Protein AF-A0A200R7V1-F1 (afdb_monomer_lite)

Radius of gyration: 23.75 Å; chains: 1; bounding box: 58×56×73 Å

Sequence (214 aa):
MNSSGVQPFVTLFHWDLPQALDDEYGGFLSPHIVLNWEKKTEVFKSVGWSEYEILSAFRLQPNFMLTSEEKIRKMIDFFVNKLGLKPSNVAQYPNLILYSLEKRIIPWSSVIQVLKSKGLMKKDQGVITALHLSKDAFEKRYVIKYQETVPKVIEAYQGYYILLKPKSPSCGTIYTVHNQQKEKTCVTEWRFVQREFDRLTTELALLEGSEDIC

InterPro domains:
  IPR003690 Transcription termination factor, mitochondrial/chloroplastic [PF02536] (37-139)
  IPR003690 Transcription termination factor, mitochondrial/chloroplastic [PTHR13068] (36-147)
  IPR003690 Transcription termination factor, mitochondrial/chloroplastic [SM00733] (55-86)
  IPR003690 Transcription termination factor, mitochondrial/chloroplastic [SM00733] (87-121)
  IPR017853 Glycoside hydrolase superfamily [SSF51445] (3-37)
  IPR038538 MTERF superfamily, mitochondrial/chloroplastic [G3DSA:1.25.70.10] (29-152)

Foldseek 3Di:
DDPPPDDDDPPPVPLPPPVVCCVVQVPCVRVVNVVLVVVLCVLLVVLPDDPVLQLVLCLVPVCLSVQDSVLVVVQSCCCCVVVVDDSSLVSNPSVSSVDDCQPQVQLLLLLVVLCVVVVNDDDPNRSVVLSPDDPVVNCVPRPVVCCVVRVVSCVSNCVRVVVPPPPPPPDDDDDDDDDDDDDDDDDDDRPNPNVVSVVVVVVVVVVVVPPDDD

Structure (mmCIF, N/CA/C/O backbone):
data_AF-A0A200R7V1-F1
#
_entry.id   AF-A0A200R7V1-F1
#
loop_
_atom_site.group_PDB
_atom_site.id
_atom_site.type_symbol
_atom_site.label_atom_id
_atom_site.label_alt_id
_atom_site.label_comp_id
_atom_site.label_asym_id
_atom_site.label_entity_id
_atom_site.label_seq_id
_atom_site.pdbx_PDB_ins_code
_atom_site.Cartn_x
_atom_site.Cartn_y
_atom_site.Cartn_z
_atom_site.occupancy
_atom_site.B_iso_or_equiv
_atom_site.auth_seq_id
_atom_site.auth_comp_id
_atom_site.auth_asym_id
_atom_site.auth_atom_id
_atom_site.pdbx_PDB_model_num
ATOM 1 N N . MET A 1 1 ? -26.232 37.112 -28.678 1.00 40.66 1 MET A N 1
ATOM 2 C CA . MET A 1 1 ? -25.783 36.762 -27.313 1.00 40.66 1 MET A CA 1
ATOM 3 C C . MET A 1 1 ? -24.308 36.427 -27.398 1.00 40.66 1 MET A C 1
ATOM 5 O O . MET A 1 1 ? -23.922 35.705 -28.305 1.00 40.66 1 MET A O 1
ATOM 9 N N . ASN A 1 2 ? -23.511 37.084 -26.561 1.00 42.09 2 ASN A N 1
ATOM 10 C CA . ASN A 1 2 ? -22.089 37.350 -26.759 1.00 42.09 2 ASN A CA 1
ATOM 11 C C . ASN A 1 2 ? -21.240 36.089 -26.963 1.00 42.09 2 ASN A C 1
ATOM 13 O O . ASN A 1 2 ? -20.958 35.345 -26.029 1.00 42.09 2 ASN A O 1
ATOM 17 N N . SER A 1 3 ? -20.792 35.916 -28.203 1.00 51.84 3 SER A N 1
ATOM 18 C CA . SER A 1 3 ? -19.653 35.105 -28.605 1.00 51.84 3 SER A CA 1
ATOM 19 C C . SER A 1 3 ? -18.371 35.792 -28.133 1.00 51.84 3 SER A C 1
ATOM 21 O O . SER A 1 3 ? -17.749 36.553 -28.874 1.00 51.84 3 SER A O 1
ATOM 23 N N . SER A 1 4 ? -17.997 35.568 -26.874 1.00 51.72 4 SER A N 1
ATOM 24 C CA . SER A 1 4 ? -16.641 35.851 -26.404 1.00 51.72 4 SER A CA 1
ATOM 25 C C . SER A 1 4 ? -15.683 35.064 -27.297 1.00 51.72 4 SER A C 1
ATOM 27 O O . SER A 1 4 ? -15.724 33.836 -27.278 1.00 51.72 4 SER A O 1
ATOM 29 N N . GLY A 1 5 ? -14.890 35.761 -28.116 1.00 52.28 5 GLY A N 1
ATOM 30 C CA . GLY A 1 5 ? -13.936 35.213 -29.089 1.00 52.28 5 GLY A CA 1
ATOM 31 C C . GLY A 1 5 ? -12.771 34.459 -28.447 1.00 52.28 5 GLY A C 1
ATOM 32 O O . GLY A 1 5 ? -11.612 34.807 -28.641 1.00 52.28 5 GLY A O 1
ATOM 33 N N . VAL A 1 6 ? -13.079 33.439 -27.654 1.00 58.22 6 VAL A N 1
ATOM 34 C CA . VAL A 1 6 ? -12.112 32.510 -27.090 1.00 58.22 6 VAL A CA 1
ATOM 35 C C . VAL A 1 6 ? -11.902 31.424 -28.131 1.00 58.22 6 VAL A C 1
ATOM 37 O O . VAL A 1 6 ? -12.726 30.527 -28.298 1.00 58.22 6 VAL A O 1
ATOM 40 N N . GLN A 1 7 ? -10.802 31.536 -28.867 1.00 43.62 7 GLN A N 1
ATOM 41 C CA . GLN A 1 7 ? -10.314 30.456 -29.708 1.00 43.62 7 GLN A CA 1
ATOM 42 C C . GLN A 1 7 ? -9.886 29.311 -28.771 1.00 43.62 7 GLN A C 1
ATOM 44 O O . GLN A 1 7 ? -9.067 29.550 -27.878 1.00 43.62 7 GLN A O 1
ATOM 49 N N . PRO A 1 8 ? -10.439 28.092 -28.893 1.00 47.41 8 PRO A N 1
ATOM 50 C CA . PRO A 1 8 ? -9.963 26.978 -28.092 1.00 47.41 8 PRO A CA 1
ATOM 51 C C . PRO A 1 8 ? -8.534 26.672 -28.536 1.00 47.41 8 PRO A C 1
ATOM 53 O O . PRO A 1 8 ? -8.315 26.175 -29.638 1.00 47.41 8 PRO A O 1
ATOM 56 N N . PHE A 1 9 ? -7.549 26.984 -27.697 1.00 40.91 9 PHE A N 1
ATOM 57 C CA . PHE A 1 9 ? -6.232 26.395 -27.858 1.00 40.91 9 PHE A CA 1
ATOM 58 C C . PHE A 1 9 ? -6.285 25.035 -27.168 1.00 40.91 9 PHE A C 1
ATOM 60 O O . PHE A 1 9 ? -6.614 24.926 -25.985 1.00 40.91 9 PHE A O 1
ATOM 67 N N . VAL A 1 10 ? -6.022 23.975 -27.924 1.00 42.34 10 VAL A N 1
ATOM 68 C CA . VAL A 1 10 ? -5.704 22.688 -27.320 1.00 42.34 10 VAL A CA 1
ATOM 69 C C . VAL A 1 10 ? -4.428 22.930 -26.522 1.00 42.34 10 VAL A C 1
ATOM 71 O O . VAL A 1 10 ? -3.384 23.220 -27.104 1.00 42.34 10 VAL A O 1
ATOM 74 N N . THR A 1 11 ? -4.483 22.837 -25.194 1.00 46.22 11 THR A N 1
ATOM 75 C CA . THR A 1 11 ? -3.276 22.575 -24.411 1.00 46.22 11 THR A CA 1
ATOM 76 C C . THR A 1 11 ? -2.824 21.179 -24.823 1.00 46.22 11 THR A C 1
ATOM 78 O O . THR A 1 11 ? -3.245 20.175 -24.248 1.00 46.22 11 THR A O 1
ATOM 81 N N . LEU A 1 12 ? -2.013 21.101 -25.881 1.00 41.75 12 LEU A N 1
ATOM 82 C CA . LEU A 1 12 ? -1.192 19.933 -26.150 1.00 41.75 12 LEU A CA 1
ATOM 83 C C . LEU A 1 12 ? -0.411 19.717 -24.849 1.00 41.75 12 LEU A C 1
ATOM 85 O O . LEU A 1 12 ? 0.444 20.527 -24.493 1.00 41.75 12 LEU A O 1
ATOM 89 N N . PHE A 1 13 ? -0.766 18.698 -24.065 1.00 35.25 13 PHE A N 1
ATOM 90 C CA . PHE A 1 13 ? 0.086 18.263 -22.964 1.00 35.25 13 PHE A CA 1
ATOM 91 C C . PHE A 1 13 ? 1.353 17.728 -23.629 1.00 35.25 13 PHE A C 1
ATOM 93 O O . PHE A 1 13 ? 1.350 16.603 -24.125 1.00 35.25 13 PHE A O 1
ATOM 100 N N . HIS A 1 14 ? 2.353 18.605 -23.734 1.00 49.72 14 HIS A N 1
ATOM 101 C CA . HIS A 1 14 ? 3.576 18.456 -24.516 1.00 49.72 14 HIS A CA 1
ATOM 102 C C . HIS A 1 14 ? 4.440 17.365 -23.877 1.00 49.72 14 HIS A C 1
ATOM 104 O O . HIS A 1 14 ? 5.274 17.623 -23.016 1.00 49.72 14 HIS A O 1
ATOM 110 N N . TRP A 1 15 ? 4.149 16.126 -24.251 1.00 53.75 15 TRP A N 1
ATOM 111 C CA . TRP A 1 15 ? 4.903 14.926 -23.905 1.00 53.75 15 TRP A CA 1
ATOM 112 C C . TRP A 1 15 ? 5.573 14.359 -25.154 1.00 53.75 15 TRP A C 1
ATOM 114 O O . TRP A 1 15 ? 5.674 13.152 -25.311 1.00 53.75 15 TRP A O 1
ATOM 124 N N . ASP A 1 16 ? 6.024 15.234 -26.040 1.00 48.09 16 ASP A N 1
ATOM 125 C CA . ASP A 1 16 ? 7.132 14.882 -26.911 1.00 48.09 16 ASP A CA 1
ATOM 126 C C . ASP A 1 16 ? 8.385 15.139 -26.078 1.00 48.09 16 ASP A C 1
ATOM 128 O O . ASP A 1 16 ? 8.606 16.267 -25.617 1.00 48.09 16 ASP A O 1
ATOM 132 N N . LEU A 1 17 ? 9.160 14.086 -25.811 1.00 56.03 17 LEU A N 1
ATOM 133 C CA . LEU A 1 17 ? 10.523 14.257 -25.326 1.00 56.03 17 LEU A CA 1
ATOM 134 C C . LEU A 1 17 ? 11.219 15.187 -26.333 1.00 56.03 17 LEU A C 1
ATOM 136 O O . LEU A 1 17 ? 11.131 14.913 -27.531 1.00 56.03 17 LEU A O 1
ATOM 140 N N . PRO A 1 18 ? 11.845 16.303 -25.912 1.00 61.06 18 PRO A N 1
ATOM 141 C CA . PRO A 1 18 ? 12.563 17.161 -26.844 1.00 61.06 18 PRO A CA 1
ATOM 142 C C . PRO A 1 18 ? 13.489 16.300 -27.700 1.00 61.06 18 PRO A C 1
ATOM 144 O O . PRO A 1 18 ? 14.287 15.562 -27.131 1.00 61.06 18 PRO A O 1
ATOM 147 N N . GLN A 1 19 ? 13.376 16.383 -29.030 1.00 62.62 19 GLN A N 1
ATOM 148 C CA . GLN A 1 19 ? 14.085 15.494 -29.966 1.00 62.62 19 GLN A CA 1
ATOM 149 C C . GLN A 1 19 ? 15.578 15.372 -29.630 1.00 62.62 19 GLN A C 1
ATOM 151 O O . GLN A 1 19 ? 16.128 14.283 -29.650 1.00 62.62 19 GLN A O 1
ATOM 156 N N . ALA A 1 20 ? 16.203 16.470 -29.192 1.00 64.31 20 ALA A N 1
ATOM 157 C CA . ALA A 1 20 ? 17.591 16.484 -28.738 1.00 64.31 20 ALA A CA 1
ATOM 158 C C . ALA A 1 20 ? 17.884 15.501 -27.585 1.00 64.31 20 ALA A C 1
ATOM 160 O O . ALA A 1 20 ? 18.929 14.868 -27.589 1.00 64.31 20 ALA A O 1
ATOM 161 N N . LEU A 1 21 ? 16.978 15.349 -26.614 1.00 56.84 21 LEU A N 1
ATOM 162 C CA . LEU A 1 21 ? 17.124 14.390 -25.513 1.00 56.84 21 LEU A CA 1
ATOM 163 C C . LEU A 1 21 ? 16.822 12.950 -25.945 1.00 56.84 21 LEU A C 1
ATOM 165 O O . LEU A 1 21 ? 17.402 12.022 -25.386 1.00 56.84 21 LEU A O 1
ATOM 169 N N . ASP A 1 22 ? 15.924 12.757 -26.912 1.00 64.06 22 ASP A N 1
ATOM 170 C CA . ASP A 1 22 ? 15.657 11.437 -27.494 1.00 64.06 22 ASP A CA 1
ATOM 171 C C . ASP A 1 22 ? 16.867 10.946 -28.300 1.00 64.06 22 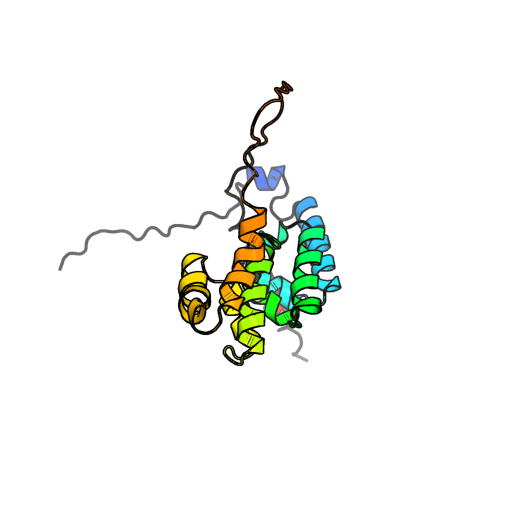ASP A C 1
ATOM 173 O O . ASP A 1 22 ? 17.352 9.839 -28.087 1.00 64.06 22 ASP A O 1
ATOM 177 N N . ASP A 1 23 ? 17.440 11.826 -29.121 1.00 67.88 23 ASP A N 1
ATOM 178 C CA . ASP A 1 23 ? 18.642 11.567 -29.915 1.00 67.88 23 ASP A CA 1
ATOM 179 C C . ASP A 1 23 ? 19.890 11.363 -29.033 1.00 67.88 23 ASP A C 1
ATOM 181 O O . ASP A 1 23 ? 20.757 10.553 -29.360 1.00 67.88 23 ASP A O 1
ATOM 185 N N . GLU A 1 24 ? 20.001 12.089 -27.913 1.00 67.12 24 GLU A N 1
ATOM 186 C CA . GLU A 1 24 ? 21.169 12.041 -27.020 1.00 67.12 24 GLU A CA 1
ATOM 187 C C . GLU A 1 24 ? 21.115 10.875 -26.018 1.00 67.12 24 GLU A C 1
ATOM 189 O O . GLU A 1 24 ? 22.141 10.248 -25.748 1.00 67.12 24 GLU A O 1
ATOM 194 N N . TYR A 1 25 ? 19.936 10.559 -25.468 1.00 63.00 25 TYR A N 1
ATOM 195 C CA . TYR A 1 25 ? 19.783 9.582 -24.377 1.00 63.00 25 TYR A CA 1
ATOM 196 C C . TYR A 1 25 ? 18.942 8.344 -24.745 1.00 63.00 25 TYR A C 1
ATOM 198 O O . TYR A 1 25 ? 18.787 7.444 -23.910 1.00 63.00 25 TYR A O 1
ATOM 206 N N . GLY A 1 26 ? 18.413 8.268 -25.974 1.00 66.44 26 GLY A N 1
ATOM 207 C CA . GLY A 1 26 ? 17.530 7.193 -26.455 1.00 66.44 26 GLY A CA 1
ATOM 208 C C . GLY A 1 26 ? 16.110 7.244 -25.879 1.00 66.44 26 GLY A C 1
ATOM 209 O O . GLY A 1 26 ? 15.380 6.253 -25.948 1.00 66.44 26 GLY A O 1
ATOM 210 N N . GLY A 1 27 ? 15.761 8.356 -25.228 1.00 67.06 27 GLY A N 1
ATOM 211 C CA . GLY A 1 27 ? 14.474 8.592 -24.587 1.00 67.06 27 GLY A CA 1
ATOM 212 C C . GLY A 1 27 ? 13.953 7.427 -23.763 1.00 67.06 27 GLY A C 1
ATOM 213 O O . GLY A 1 27 ? 14.670 6.830 -22.962 1.00 67.06 27 GLY A O 1
ATOM 214 N N . PHE A 1 28 ? 12.676 7.095 -23.935 1.00 61.28 28 PHE A N 1
ATOM 215 C CA . PHE A 1 28 ? 12.057 5.984 -23.210 1.00 61.28 28 PHE A CA 1
ATOM 216 C C . PHE A 1 28 ? 12.574 4.602 -23.581 1.00 61.28 28 PHE A C 1
ATOM 218 O O . PHE A 1 28 ? 12.404 3.664 -22.802 1.00 61.28 28 PHE A O 1
ATOM 225 N N . LEU A 1 29 ? 13.214 4.487 -24.740 1.00 66.12 29 LEU A N 1
ATOM 226 C CA . LEU A 1 29 ? 13.864 3.267 -25.192 1.00 66.12 29 LEU A CA 1
ATOM 227 C C . LEU A 1 29 ? 15.321 3.196 -24.732 1.00 66.12 29 LEU A C 1
ATOM 229 O O . LEU A 1 29 ? 16.036 2.270 -25.117 1.00 66.12 29 LEU A O 1
ATOM 233 N N . SER A 1 30 ? 15.761 4.130 -23.879 1.00 76.12 30 SER A N 1
ATOM 234 C CA . SER A 1 30 ? 17.068 4.058 -23.245 1.00 76.12 30 SER A CA 1
ATOM 235 C C . SER A 1 30 ? 17.245 2.669 -22.622 1.00 76.12 30 SER A C 1
ATOM 237 O O . SER A 1 30 ? 16.403 2.255 -21.811 1.00 76.12 30 SER A O 1
ATOM 239 N N . PRO A 1 31 ? 18.337 1.944 -22.936 1.00 76.69 31 PRO A N 1
ATOM 240 C CA . PRO A 1 31 ? 18.569 0.603 -22.407 1.00 76.69 31 PRO A CA 1
ATOM 241 C C . PRO A 1 31 ? 18.461 0.538 -20.879 1.00 76.69 31 PRO A C 1
ATOM 243 O O . PRO A 1 31 ? 18.006 -0.457 -20.323 1.00 76.69 31 PRO A O 1
ATOM 246 N N . HIS A 1 32 ? 18.806 1.622 -20.180 1.00 74.12 32 HIS A N 1
ATOM 247 C CA . HIS A 1 32 ? 18.681 1.714 -18.727 1.00 74.12 32 HIS A CA 1
ATOM 248 C C . HIS A 1 32 ? 17.230 1.680 -18.229 1.00 74.12 32 HIS A C 1
ATOM 250 O O . HIS A 1 32 ? 16.956 1.073 -17.192 1.00 74.12 32 HIS A O 1
ATOM 256 N N . ILE A 1 33 ? 16.300 2.307 -18.953 1.00 75.12 33 ILE A N 1
ATOM 257 C CA . ILE A 1 33 ? 14.876 2.327 -18.598 1.00 75.12 33 ILE A CA 1
ATOM 258 C C . ILE A 1 33 ? 14.264 0.950 -18.842 1.00 75.12 33 ILE A C 1
ATOM 260 O O . ILE A 1 33 ? 13.593 0.428 -17.951 1.00 75.12 33 ILE A O 1
ATOM 264 N N . VAL A 1 34 ? 14.557 0.339 -19.995 1.00 75.25 34 VAL A N 1
ATOM 265 C CA . VAL A 1 34 ? 14.076 -1.004 -20.358 1.00 75.25 34 VAL A CA 1
ATOM 266 C C . VAL A 1 34 ? 14.572 -2.047 -19.355 1.00 75.25 34 VAL A C 1
ATOM 268 O O . VAL A 1 34 ? 13.768 -2.765 -18.765 1.00 75.25 34 VAL A O 1
ATOM 271 N N . LEU A 1 35 ? 15.873 -2.055 -19.049 1.00 82.81 35 LEU A N 1
ATOM 272 C CA . LEU A 1 35 ? 16.445 -2.983 -18.069 1.00 82.81 35 LEU A CA 1
ATOM 273 C C . LEU A 1 35 ? 15.857 -2.783 -16.666 1.00 82.81 35 LEU A C 1
ATOM 275 O O . LEU A 1 35 ? 15.591 -3.751 -15.952 1.00 82.81 35 LEU A O 1
ATOM 279 N N . ASN A 1 36 ? 15.639 -1.533 -16.242 1.00 84.81 36 ASN A N 1
ATOM 280 C CA . ASN A 1 36 ? 15.006 -1.269 -14.952 1.00 84.81 36 ASN A CA 1
ATOM 281 C C . ASN A 1 36 ? 13.545 -1.743 -14.940 1.00 84.81 36 ASN A C 1
ATOM 283 O O . ASN A 1 36 ? 13.102 -2.315 -13.945 1.00 84.81 36 ASN A O 1
ATOM 287 N N . TRP A 1 37 ? 12.807 -1.549 -16.033 1.00 85.25 37 TRP A N 1
ATOM 288 C CA . TRP A 1 37 ? 11.438 -2.032 -16.179 1.00 85.25 37 TRP A CA 1
ATOM 289 C C . TRP A 1 37 ? 11.348 -3.555 -16.074 1.00 85.25 37 TRP A C 1
ATOM 291 O O . TRP A 1 37 ? 10.578 -4.064 -15.257 1.00 85.25 37 TRP A O 1
ATOM 301 N N . GLU A 1 38 ? 12.159 -4.277 -16.845 1.00 87.75 38 GLU A N 1
ATOM 302 C CA . GLU A 1 38 ? 12.220 -5.741 -16.821 1.00 87.75 38 GLU A CA 1
ATOM 303 C C . GLU A 1 38 ? 12.548 -6.239 -15.414 1.00 87.75 38 GLU A C 1
ATOM 305 O O . GLU A 1 38 ? 11.811 -7.039 -14.838 1.00 87.75 38 GLU A O 1
ATOM 310 N N . LYS A 1 39 ? 13.585 -5.667 -14.791 1.00 91.19 39 LYS A N 1
ATOM 311 C CA . LYS A 1 39 ? 13.990 -6.032 -13.432 1.00 91.19 39 LYS A CA 1
ATOM 312 C C . LYS A 1 39 ? 12.867 -5.820 -12.414 1.00 91.19 39 LYS A C 1
ATOM 314 O O . LYS A 1 39 ? 12.636 -6.675 -11.560 1.00 91.19 39 LYS A O 1
ATOM 319 N N . LYS A 1 40 ? 12.155 -4.690 -12.476 1.00 90.69 40 LYS A N 1
ATOM 320 C CA . LYS A 1 40 ? 11.014 -4.417 -11.584 1.00 90.69 40 LYS A CA 1
ATOM 321 C C . LYS A 1 40 ? 9.857 -5.369 -11.846 1.00 90.69 40 LYS A C 1
ATOM 323 O O . LYS A 1 40 ? 9.260 -5.861 -10.890 1.00 90.69 40 LYS A O 1
ATOM 328 N N . THR A 1 41 ? 9.568 -5.643 -13.110 1.00 93.06 41 THR A N 1
ATOM 329 C CA . THR A 1 41 ? 8.513 -6.568 -13.524 1.00 93.06 41 THR A CA 1
ATOM 330 C C . THR A 1 41 ? 8.776 -7.964 -12.968 1.00 93.06 41 THR A C 1
ATOM 332 O O . THR A 1 41 ? 7.886 -8.536 -12.344 1.00 93.06 41 THR A O 1
ATOM 335 N N . GLU A 1 42 ? 10.010 -8.462 -13.056 1.00 95.44 42 GLU A N 1
ATOM 336 C CA . GLU A 1 42 ? 10.397 -9.749 -12.464 1.00 95.44 42 GLU A CA 1
ATOM 337 C C . GLU A 1 42 ? 10.241 -9.771 -10.937 1.00 95.44 42 GLU A C 1
ATOM 339 O O . GLU A 1 42 ? 9.772 -10.754 -10.357 1.00 95.44 42 GLU A O 1
ATOM 344 N N . VAL A 1 43 ? 10.543 -8.663 -10.250 1.00 95.25 43 VAL A N 1
ATOM 345 C CA . VAL A 1 43 ? 10.274 -8.545 -8.808 1.00 95.25 43 VAL A CA 1
ATOM 346 C C . VAL A 1 43 ? 8.777 -8.668 -8.521 1.00 95.25 43 VAL A C 1
ATOM 348 O O . VAL A 1 43 ? 8.406 -9.424 -7.621 1.00 95.25 43 VAL A O 1
ATOM 351 N N . PHE A 1 44 ? 7.916 -7.982 -9.275 1.00 94.25 44 PHE A N 1
ATOM 352 C CA . PHE A 1 44 ? 6.465 -8.061 -9.085 1.00 94.25 44 PHE A CA 1
ATOM 353 C C . PHE A 1 44 ? 5.889 -9.442 -9.437 1.00 94.25 44 PHE A C 1
ATOM 355 O O . PHE A 1 44 ? 5.073 -9.975 -8.680 1.00 94.25 44 PHE A O 1
ATOM 362 N N . LYS A 1 45 ? 6.382 -10.077 -10.504 1.00 95.62 45 LYS A N 1
ATOM 363 C CA . LYS A 1 45 ? 6.054 -11.468 -10.851 1.00 95.62 45 LYS A CA 1
ATOM 364 C C . LYS A 1 45 ? 6.442 -12.425 -9.722 1.00 95.62 45 LYS A C 1
ATOM 366 O O . LYS A 1 45 ? 5.624 -13.237 -9.293 1.00 95.62 45 LYS A O 1
ATOM 371 N N . SER A 1 46 ? 7.634 -12.258 -9.137 1.00 95.31 46 SER A N 1
ATOM 372 C CA . SER A 1 46 ? 8.106 -13.103 -8.027 1.00 95.31 46 SER A CA 1
ATOM 373 C C . SER A 1 46 ? 7.259 -13.008 -6.752 1.00 95.31 46 SER A C 1
ATOM 375 O O . SER A 1 46 ? 7.295 -13.917 -5.926 1.00 95.31 46 SER A O 1
ATOM 377 N N . VAL A 1 47 ? 6.495 -11.923 -6.573 1.00 91.00 47 VAL A N 1
ATOM 378 C CA . VAL A 1 47 ? 5.584 -11.742 -5.428 1.00 91.00 47 VAL A CA 1
ATOM 379 C C . VAL A 1 47 ? 4.122 -12.062 -5.765 1.00 91.00 47 VAL A C 1
ATOM 381 O O . VAL A 1 47 ? 3.228 -11.806 -4.957 1.00 91.00 47 VAL A O 1
ATOM 384 N N . GLY A 1 48 ? 3.878 -12.642 -6.942 1.00 92.69 48 GLY A N 1
ATOM 385 C CA . GLY A 1 48 ? 2.583 -13.180 -7.341 1.00 92.69 48 GLY A CA 1
ATOM 386 C C . GLY A 1 48 ? 1.676 -12.207 -8.089 1.00 92.69 48 GLY A C 1
ATOM 387 O O . GLY A 1 48 ? 0.472 -12.446 -8.122 1.00 92.69 48 GLY A O 1
ATOM 388 N N . TRP A 1 49 ? 2.207 -11.117 -8.652 1.00 94.38 49 TRP A N 1
ATOM 389 C CA . TRP A 1 49 ? 1.445 -10.301 -9.604 1.00 94.38 49 TRP A CA 1
ATOM 390 C C . TRP A 1 49 ? 1.587 -10.875 -11.010 1.00 94.38 49 TRP A C 1
ATOM 392 O O . TRP A 1 49 ? 2.675 -11.259 -11.436 1.00 94.38 49 TRP A O 1
ATOM 402 N N . SER A 1 50 ? 0.484 -10.902 -11.743 1.00 95.50 50 SER A N 1
ATOM 403 C CA . SER A 1 50 ? 0.499 -11.144 -13.181 1.00 95.50 50 SER A CA 1
ATOM 404 C C . SER A 1 50 ? 1.027 -9.925 -13.933 1.00 95.50 50 SER A C 1
ATOM 406 O O . SER A 1 50 ? 0.997 -8.795 -13.443 1.00 95.50 50 SER A O 1
ATOM 408 N N . GLU A 1 51 ? 1.464 -10.148 -15.167 1.00 90.94 51 GLU A N 1
ATOM 409 C CA . GLU A 1 51 ? 1.856 -9.069 -16.069 1.00 90.94 51 GLU A CA 1
ATOM 410 C C . GLU A 1 51 ? 0.722 -8.053 -16.237 1.00 90.94 51 GLU A C 1
ATOM 412 O O . GLU A 1 51 ? 0.909 -6.875 -15.954 1.00 90.94 51 GLU A O 1
ATOM 417 N N . TYR A 1 52 ? -0.498 -8.518 -16.517 1.00 93.06 52 TYR A N 1
ATOM 418 C CA . TYR A 1 52 ? -1.684 -7.663 -16.602 1.00 93.06 52 TYR A CA 1
ATOM 419 C C . TYR A 1 52 ? -1.893 -6.768 -15.366 1.00 93.06 52 TYR A C 1
ATOM 421 O O . TYR A 1 52 ? -2.245 -5.595 -15.501 1.00 93.06 52 TYR A O 1
ATOM 429 N N . GLU A 1 53 ? -1.666 -7.283 -14.157 1.00 95.12 53 GLU A N 1
ATOM 430 C CA . GLU A 1 53 ? -1.801 -6.506 -12.920 1.00 95.12 53 GLU A CA 1
ATOM 431 C C . GLU A 1 53 ? -0.705 -5.455 -12.761 1.00 95.12 53 GLU A C 1
ATOM 433 O O . GLU A 1 53 ? -1.005 -4.337 -12.351 1.00 95.12 53 GLU A O 1
ATOM 438 N N . ILE A 1 54 ? 0.542 -5.783 -13.111 1.00 92.62 54 ILE A N 1
ATOM 439 C CA . ILE A 1 54 ? 1.666 -4.833 -13.108 1.00 92.62 54 ILE A CA 1
ATOM 440 C C . ILE A 1 54 ? 1.357 -3.681 -14.057 1.00 92.62 54 ILE A C 1
ATOM 442 O O . ILE A 1 54 ? 1.451 -2.514 -13.680 1.00 92.62 54 ILE A O 1
ATOM 446 N N . LEU A 1 55 ? 0.924 -4.025 -15.264 1.00 90.56 55 LEU A N 1
ATOM 447 C CA . LEU A 1 55 ? 0.557 -3.095 -16.316 1.00 90.56 55 LEU A CA 1
ATOM 448 C C . LEU A 1 55 ? -0.629 -2.211 -15.908 1.00 90.56 55 LEU A C 1
ATOM 450 O O . LEU A 1 55 ? -0.573 -0.987 -16.008 1.00 90.56 55 LEU A O 1
ATOM 454 N N . SER A 1 56 ? -1.678 -2.811 -15.349 1.00 89.56 56 SER A N 1
ATOM 455 C CA . SER A 1 56 ? -2.843 -2.083 -14.837 1.00 89.56 56 SER A CA 1
ATOM 456 C C . SER A 1 56 ? -2.480 -1.153 -13.676 1.00 89.56 56 SER A C 1
ATOM 458 O O . SER A 1 56 ? -2.924 -0.007 -13.630 1.00 89.56 56 SER A O 1
ATOM 460 N N . ALA A 1 57 ? -1.643 -1.614 -12.744 1.00 91.06 57 ALA A N 1
ATOM 461 C CA . ALA A 1 57 ? -1.147 -0.802 -11.641 1.00 91.06 57 ALA A CA 1
ATOM 462 C C . ALA A 1 57 ? -0.310 0.370 -12.165 1.00 91.06 57 ALA A C 1
ATOM 464 O O . ALA A 1 57 ? -0.455 1.501 -11.699 1.00 91.06 57 ALA A O 1
ATOM 465 N N . PHE A 1 58 ? 0.532 0.126 -13.167 1.00 87.81 58 PHE A N 1
ATOM 466 C CA . PHE A 1 58 ? 1.340 1.153 -13.806 1.00 87.81 58 PHE A CA 1
ATOM 467 C C . PHE A 1 58 ? 0.471 2.269 -14.385 1.00 87.81 58 PHE A C 1
ATOM 469 O O . PHE A 1 58 ? 0.647 3.435 -14.029 1.00 87.81 58 PHE A O 1
ATOM 476 N N . ARG A 1 59 ? -0.587 1.890 -15.114 1.00 84.06 59 ARG A N 1
ATOM 477 C CA . ARG A 1 59 ? -1.628 2.795 -15.636 1.00 84.06 59 ARG A CA 1
ATOM 478 C C . ARG A 1 59 ? -2.424 3.558 -14.576 1.00 84.06 59 ARG A C 1
ATOM 480 O O . ARG A 1 59 ? -3.100 4.531 -14.913 1.00 84.06 59 ARG A O 1
ATOM 487 N N . LEU A 1 60 ? -2.339 3.186 -13.303 1.00 85.06 60 LEU A N 1
ATOM 488 C CA . LEU A 1 60 ? -2.947 3.940 -12.202 1.00 85.06 60 LEU A CA 1
ATOM 489 C C . LEU A 1 60 ? -1.941 4.834 -11.475 1.00 85.06 60 LEU A C 1
ATOM 491 O O . LEU A 1 60 ? -2.301 5.908 -10.994 1.00 85.06 60 LEU A O 1
ATOM 495 N N . GLN A 1 61 ? -0.690 4.397 -11.368 1.00 85.19 61 GLN A N 1
ATOM 496 C CA . GLN A 1 61 ? 0.378 5.162 -10.742 1.00 85.19 61 GLN A CA 1
ATOM 497 C C . GLN A 1 61 ? 1.730 4.666 -11.262 1.00 85.19 61 GLN A C 1
ATOM 499 O O . GLN A 1 61 ? 2.195 3.636 -10.801 1.00 85.19 61 GLN A O 1
ATOM 504 N N . PRO A 1 62 ? 2.442 5.383 -12.131 1.00 86.44 62 PRO A N 1
ATOM 505 C CA . PRO A 1 62 ? 3.719 4.895 -12.650 1.00 86.44 62 PRO A CA 1
ATOM 506 C C . PRO A 1 62 ? 4.844 4.955 -11.601 1.00 86.44 62 PRO A C 1
ATOM 508 O O . PRO A 1 62 ? 5.785 4.162 -11.624 1.00 86.44 62 PRO A O 1
ATOM 511 N N . ASN A 1 63 ? 4.720 5.848 -10.610 1.00 83.94 63 ASN A N 1
ATOM 512 C CA . ASN A 1 63 ? 5.767 6.106 -9.616 1.00 83.94 63 ASN A CA 1
ATOM 513 C C . ASN A 1 63 ? 6.154 4.896 -8.761 1.00 83.94 63 ASN A C 1
ATOM 515 O O . ASN A 1 63 ? 7.248 4.899 -8.199 1.00 83.94 63 ASN A O 1
ATOM 519 N N . PHE A 1 64 ? 5.305 3.870 -8.603 1.00 86.31 64 PHE A N 1
ATOM 520 C CA . PHE A 1 64 ? 5.710 2.725 -7.774 1.00 86.31 64 PHE A CA 1
ATOM 521 C C . PHE A 1 64 ? 6.887 1.954 -8.384 1.00 86.31 64 PHE A C 1
ATOM 523 O O . PHE A 1 64 ? 7.632 1.340 -7.619 1.00 86.31 64 PHE A O 1
ATOM 530 N N . MET A 1 65 ? 7.126 2.065 -9.697 1.00 87.19 65 MET A N 1
ATOM 531 C CA . MET A 1 65 ? 8.286 1.468 -10.375 1.00 87.19 65 MET A CA 1
ATOM 532 C C . MET A 1 65 ? 9.620 2.112 -9.970 1.00 87.19 65 MET A C 1
ATOM 534 O O . MET A 1 65 ? 10.675 1.506 -10.143 1.00 87.19 65 MET A O 1
ATOM 538 N N . LEU A 1 66 ? 9.585 3.290 -9.337 1.0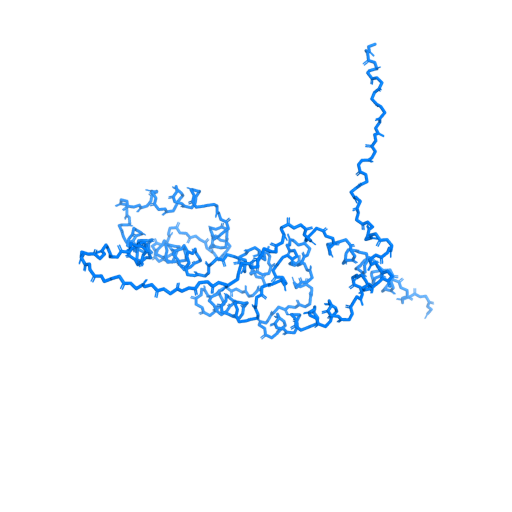0 86.25 66 LEU A N 1
ATOM 539 C CA . LEU A 1 66 ? 10.764 3.943 -8.754 1.00 86.25 66 LEU A CA 1
ATOM 540 C C . LEU A 1 66 ? 11.135 3.425 -7.369 1.00 86.25 66 LEU A C 1
ATOM 542 O O . LEU A 1 66 ? 12.188 3.752 -6.826 1.00 86.25 66 LEU A O 1
ATOM 546 N N . THR A 1 67 ? 10.254 2.647 -6.753 1.00 88.38 67 THR A N 1
ATOM 547 C CA . THR A 1 67 ? 10.461 2.164 -5.392 1.00 88.38 67 THR A CA 1
ATOM 548 C C . THR A 1 67 ? 11.586 1.133 -5.372 1.00 88.38 67 THR A C 1
ATOM 550 O O . THR A 1 67 ? 11.665 0.294 -6.269 1.00 88.38 67 THR A O 1
ATOM 553 N N . SER A 1 68 ? 12.450 1.135 -4.350 1.00 91.44 68 SER A N 1
ATOM 554 C CA . SER A 1 68 ? 13.483 0.098 -4.217 1.00 91.44 68 SER A CA 1
ATOM 555 C C . SER A 1 68 ? 12.861 -1.302 -4.142 1.00 91.44 68 SER A C 1
ATOM 557 O O . SER A 1 68 ? 11.772 -1.494 -3.598 1.00 91.44 68 SER A O 1
ATOM 559 N N . GLU A 1 69 ? 13.559 -2.296 -4.690 1.00 92.12 69 GLU A N 1
ATOM 560 C CA . GLU A 1 69 ? 13.078 -3.686 -4.721 1.00 92.12 69 GLU A CA 1
ATOM 561 C C . GLU A 1 69 ? 12.854 -4.229 -3.307 1.00 92.12 69 GLU A C 1
ATOM 563 O O . GLU A 1 69 ? 11.854 -4.888 -3.035 1.00 92.12 69 GLU A O 1
ATOM 568 N N . GLU A 1 70 ? 13.746 -3.878 -2.381 1.00 93.25 70 GLU A N 1
ATOM 569 C CA . GLU A 1 70 ? 13.632 -4.229 -0.968 1.00 93.25 70 GLU A CA 1
ATOM 570 C C . GLU A 1 70 ? 12.339 -3.685 -0.348 1.00 93.25 70 GLU A C 1
ATOM 572 O O . GLU A 1 70 ? 11.619 -4.414 0.339 1.00 93.25 70 GLU A O 1
ATOM 577 N N . LYS A 1 71 ? 12.003 -2.415 -0.614 1.00 92.94 71 LYS A N 1
ATOM 578 C CA . LYS A 1 71 ? 10.771 -1.814 -0.099 1.00 92.94 71 LYS A CA 1
ATOM 579 C C . LYS A 1 71 ? 9.537 -2.472 -0.714 1.00 92.94 71 LYS A C 1
ATOM 581 O O . LYS A 1 71 ? 8.590 -2.731 0.024 1.00 92.94 71 LYS A O 1
ATOM 586 N N . ILE A 1 72 ? 9.551 -2.785 -2.012 1.00 92.62 72 ILE A N 1
ATOM 587 C CA . ILE A 1 72 ? 8.460 -3.522 -2.672 1.00 92.62 72 ILE A CA 1
ATOM 588 C C . ILE A 1 72 ? 8.232 -4.861 -1.967 1.00 92.62 72 ILE A C 1
ATOM 590 O O . ILE A 1 72 ? 7.122 -5.127 -1.511 1.00 92.62 72 ILE A O 1
ATOM 594 N N . ARG A 1 73 ? 9.286 -5.667 -1.792 1.00 94.12 73 ARG A N 1
ATOM 595 C CA . ARG A 1 73 ? 9.191 -6.981 -1.138 1.00 94.12 73 ARG A CA 1
ATOM 596 C C . ARG A 1 73 ? 8.665 -6.871 0.293 1.00 94.12 73 ARG A C 1
ATOM 598 O O . ARG A 1 73 ? 7.735 -7.588 0.641 1.00 94.12 73 ARG A O 1
ATOM 605 N N . LYS A 1 74 ? 9.187 -5.933 1.093 1.00 94.12 74 LYS A N 1
ATOM 606 C CA . LYS A 1 74 ? 8.722 -5.680 2.471 1.00 94.12 74 LYS A CA 1
ATOM 607 C C . LYS A 1 74 ? 7.248 -5.269 2.529 1.00 94.12 74 LYS A C 1
ATOM 609 O O . LYS A 1 74 ? 6.512 -5.728 3.397 1.00 94.12 74 LYS A O 1
ATOM 614 N N . MET A 1 75 ? 6.815 -4.400 1.617 1.00 93.38 75 MET A N 1
ATOM 615 C CA . MET A 1 75 ? 5.424 -3.951 1.539 1.00 93.38 75 MET A CA 1
ATOM 616 C C . MET A 1 75 ? 4.483 -5.096 1.155 1.00 93.38 75 MET A C 1
ATOM 618 O O . MET A 1 75 ? 3.444 -5.269 1.790 1.00 93.38 75 MET A O 1
ATOM 622 N N . ILE A 1 76 ? 4.844 -5.885 0.139 1.00 93.00 76 ILE A N 1
ATOM 623 C CA . ILE A 1 76 ? 4.015 -7.001 -0.324 1.00 93.00 76 ILE A CA 1
ATOM 624 C C . ILE A 1 76 ? 3.967 -8.124 0.716 1.00 93.00 76 ILE A C 1
ATOM 626 O O . ILE A 1 76 ? 2.876 -8.599 1.015 1.00 93.00 76 ILE A O 1
ATOM 630 N N . ASP A 1 77 ? 5.095 -8.481 1.339 1.00 93.00 77 ASP A N 1
ATOM 631 C CA . ASP A 1 77 ? 5.139 -9.430 2.462 1.00 93.00 77 ASP A CA 1
ATOM 632 C C . ASP A 1 77 ? 4.197 -9.000 3.593 1.00 93.00 77 ASP A C 1
ATOM 634 O O . ASP A 1 77 ? 3.378 -9.786 4.069 1.00 93.00 77 ASP A O 1
ATOM 638 N N . PHE A 1 78 ? 4.231 -7.719 3.970 1.00 90.88 78 PHE A N 1
ATOM 639 C CA . PHE A 1 78 ? 3.331 -7.203 4.992 1.00 90.88 78 PHE A CA 1
ATOM 640 C C . PHE A 1 78 ? 1.856 -7.357 4.589 1.00 90.88 78 PHE A C 1
ATOM 642 O O . PHE A 1 78 ? 1.043 -7.853 5.368 1.00 90.88 78 PHE A O 1
ATOM 649 N N . PHE A 1 79 ? 1.479 -6.982 3.368 1.00 90.7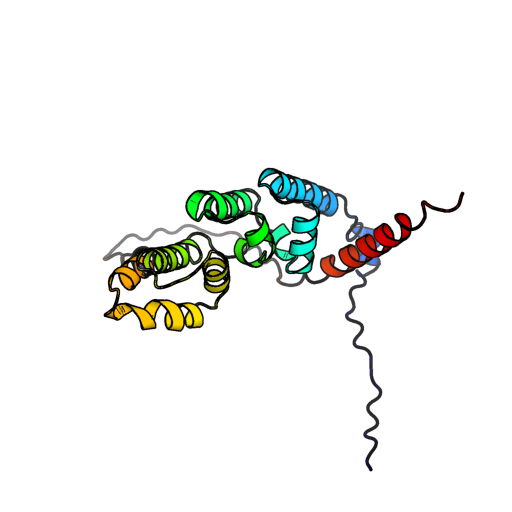5 79 PHE A N 1
ATOM 650 C CA . PHE A 1 79 ? 0.085 -7.095 2.936 1.00 90.75 79 PHE A CA 1
ATOM 651 C C . PHE A 1 79 ? -0.390 -8.542 2.794 1.00 90.75 79 PHE A C 1
ATOM 653 O O . PHE A 1 79 ? -1.474 -8.879 3.270 1.00 90.75 79 PHE A O 1
ATOM 660 N N . VAL A 1 80 ? 0.407 -9.396 2.163 1.00 91.06 80 VAL A N 1
ATOM 661 C CA . VAL A 1 80 ? 0.005 -10.767 1.842 1.00 91.06 80 VAL A CA 1
ATOM 662 C C . VAL A 1 80 ? 0.143 -11.664 3.065 1.00 91.06 80 VAL A C 1
ATOM 664 O O . VAL A 1 80 ? -0.830 -12.289 3.479 1.00 91.06 80 VAL A O 1
ATOM 667 N N . ASN A 1 81 ? 1.308 -11.667 3.711 1.00 90.12 81 ASN A N 1
ATOM 668 C CA . ASN A 1 81 ? 1.600 -12.601 4.796 1.00 90.12 81 ASN A CA 1
ATOM 669 C C . ASN A 1 81 ? 1.108 -12.097 6.157 1.00 90.12 81 ASN A C 1
ATOM 671 O O . ASN A 1 81 ? 0.634 -12.896 6.963 1.00 90.12 81 ASN A O 1
ATOM 675 N N . LYS A 1 82 ? 1.191 -10.786 6.444 1.00 87.75 82 LYS A N 1
ATOM 676 C CA . LYS A 1 82 ? 0.734 -10.249 7.746 1.00 87.75 82 LYS A CA 1
ATOM 677 C C . LYS A 1 82 ? -0.744 -9.880 7.761 1.00 87.75 82 LYS A C 1
ATOM 679 O O . LYS A 1 82 ? -1.386 -10.058 8.794 1.00 87.75 82 LYS A O 1
ATOM 684 N N . LEU A 1 83 ? -1.288 -9.345 6.665 1.00 84.94 83 LEU A N 1
ATOM 685 C CA . LEU A 1 83 ? -2.703 -8.948 6.604 1.00 84.94 83 LEU A CA 1
ATOM 686 C C . LEU A 1 83 ? -3.608 -9.966 5.902 1.00 84.94 83 LEU A C 1
ATOM 688 O O . LEU A 1 83 ? -4.829 -9.829 5.997 1.00 84.94 83 LEU A O 1
ATOM 692 N N . GLY A 1 84 ? -3.045 -10.975 5.231 1.00 86.81 84 GLY A N 1
ATOM 693 C CA . GLY A 1 84 ? -3.818 -11.985 4.506 1.00 86.81 84 GLY A CA 1
ATOM 694 C C . GLY A 1 84 ? -4.502 -11.443 3.248 1.00 86.81 84 GLY A C 1
ATOM 695 O O . GLY A 1 84 ? -5.504 -12.007 2.812 1.00 86.81 84 GLY A O 1
ATOM 696 N N . LEU A 1 85 ? -4.023 -10.325 2.690 1.00 87.62 85 LEU A N 1
ATOM 697 C CA . LEU A 1 85 ? -4.580 -9.750 1.466 1.00 87.62 85 LEU A CA 1
ATOM 698 C C . LEU A 1 85 ? -4.114 -10.543 0.245 1.00 87.62 85 LEU A C 1
ATOM 700 O O . LEU A 1 85 ? -2.995 -11.050 0.202 1.00 87.62 85 LEU A O 1
ATOM 704 N N . LYS A 1 86 ? -4.946 -10.596 -0.798 1.00 89.94 86 LYS A N 1
ATOM 705 C CA . LYS A 1 86 ? -4.502 -11.144 -2.082 1.00 89.94 86 LYS A CA 1
ATOM 706 C C . LYS A 1 86 ? -3.577 -10.144 -2.784 1.00 89.94 86 LYS A C 1
ATOM 708 O O . LYS A 1 86 ? -3.898 -8.950 -2.781 1.00 89.94 86 LYS A O 1
ATOM 713 N N . PRO A 1 87 ? -2.499 -10.604 -3.447 1.00 90.69 87 PRO A N 1
ATOM 714 C CA . PRO A 1 87 ? -1.625 -9.730 -4.231 1.00 90.69 87 PRO A CA 1
ATOM 715 C C . PRO A 1 87 ? -2.405 -8.880 -5.245 1.00 90.69 87 PRO A C 1
ATOM 717 O O . PRO A 1 87 ? -2.182 -7.673 -5.331 1.00 90.69 87 PRO A O 1
ATOM 720 N N . SER A 1 88 ? -3.408 -9.478 -5.894 1.00 90.81 88 SER A N 1
ATOM 721 C CA . SER A 1 88 ? -4.302 -8.821 -6.853 1.00 90.81 88 SER A CA 1
ATOM 722 C C . SER A 1 88 ? -5.063 -7.623 -6.288 1.00 90.81 88 SER A C 1
ATOM 724 O O . SER A 1 88 ? -5.278 -6.625 -6.973 1.00 90.81 88 SER A O 1
ATOM 726 N N . ASN A 1 89 ? -5.451 -7.669 -5.010 1.00 88.94 89 ASN A N 1
ATOM 727 C CA . ASN A 1 89 ? -6.107 -6.532 -4.378 1.00 88.94 89 ASN A CA 1
ATOM 728 C C . ASN A 1 89 ? -5.121 -5.392 -4.100 1.00 88.94 89 ASN A C 1
ATOM 730 O O . ASN A 1 89 ? -5.513 -4.231 -4.159 1.00 88.94 89 ASN A O 1
ATOM 734 N N . VAL A 1 90 ? -3.850 -5.698 -3.827 1.00 89.81 90 VAL A N 1
ATOM 735 C CA . VAL A 1 90 ? -2.806 -4.676 -3.657 1.00 89.81 90 VAL A CA 1
ATOM 736 C C . VAL A 1 90 ? -2.484 -4.007 -4.997 1.00 89.81 90 VAL A C 1
ATOM 738 O O . VAL A 1 90 ? -2.304 -2.790 -5.031 1.00 89.81 90 VAL A O 1
ATOM 741 N N . ALA A 1 91 ? -2.490 -4.768 -6.097 1.00 91.56 91 ALA A N 1
ATOM 742 C CA . ALA A 1 91 ? -2.237 -4.259 -7.448 1.00 91.56 91 ALA A CA 1
ATOM 743 C C . ALA A 1 91 ? -3.228 -3.180 -7.901 1.00 91.56 91 ALA A C 1
ATOM 745 O O . ALA A 1 91 ? -2.858 -2.261 -8.622 1.00 91.56 91 ALA A O 1
ATOM 746 N N . GLN A 1 92 ? -4.466 -3.217 -7.404 1.00 90.38 92 GLN A N 1
ATOM 747 C CA . GLN A 1 92 ? -5.466 -2.178 -7.681 1.00 90.38 92 GLN A CA 1
ATOM 748 C C . GLN A 1 92 ? -5.132 -0.823 -7.030 1.00 90.38 92 GLN A C 1
ATOM 750 O O . GLN A 1 92 ? -5.723 0.196 -7.383 1.00 90.38 92 GLN A O 1
ATOM 755 N N . TYR A 1 93 ? -4.194 -0.789 -6.075 1.00 89.06 93 TYR A N 1
ATOM 756 C CA . TYR A 1 93 ? -3.835 0.407 -5.310 1.00 89.06 93 TYR A CA 1
ATOM 757 C C . TYR A 1 93 ? -2.310 0.586 -5.215 1.00 89.06 93 TYR A C 1
ATOM 759 O O . TYR A 1 93 ? -1.753 0.614 -4.112 1.00 89.06 93 TYR A O 1
ATOM 767 N N . PRO A 1 94 ? -1.614 0.797 -6.348 1.00 90.56 94 PRO A N 1
ATOM 768 C CA . PRO A 1 94 ? -0.152 0.948 -6.406 1.00 90.56 94 PRO A CA 1
ATOM 769 C C . PRO A 1 94 ? 0.411 2.043 -5.486 1.00 90.56 94 PRO A C 1
ATOM 771 O O . PRO A 1 94 ? 1.528 1.937 -4.980 1.00 90.56 94 PRO A O 1
ATOM 774 N N . ASN A 1 95 ? -0.387 3.076 -5.196 1.00 89.88 95 ASN A N 1
ATOM 775 C CA . ASN A 1 95 ? -0.050 4.133 -4.238 1.00 89.88 95 ASN A CA 1
ATOM 776 C C . ASN A 1 95 ? 0.315 3.610 -2.840 1.00 89.88 95 ASN A C 1
ATOM 778 O O . ASN A 1 95 ? 1.070 4.265 -2.123 1.00 89.88 95 ASN A O 1
ATOM 782 N N . LEU A 1 96 ? -0.187 2.437 -2.442 1.00 89.94 96 LEU A N 1
ATOM 783 C CA . LEU A 1 96 ? 0.150 1.833 -1.155 1.00 89.94 96 LEU A CA 1
ATOM 784 C C . LEU A 1 96 ? 1.647 1.529 -1.033 1.00 89.94 96 LEU A C 1
ATOM 786 O O . LEU A 1 96 ? 2.212 1.735 0.038 1.00 89.94 96 LEU A O 1
ATOM 790 N N . ILE A 1 97 ? 2.296 1.116 -2.125 1.00 90.81 97 ILE A N 1
ATOM 791 C CA . ILE A 1 97 ? 3.736 0.811 -2.170 1.00 90.81 97 ILE A CA 1
ATOM 792 C C . ILE A 1 97 ? 4.576 2.079 -1.945 1.00 90.81 97 ILE A C 1
ATOM 794 O O . ILE A 1 97 ? 5.679 2.022 -1.397 1.00 90.81 97 ILE A O 1
ATOM 798 N N . LEU A 1 98 ? 4.040 3.248 -2.303 1.00 89.94 98 LEU A N 1
ATOM 799 C CA . LEU A 1 98 ? 4.730 4.529 -2.150 1.00 89.94 98 LEU A CA 1
ATOM 800 C C . LEU A 1 98 ? 4.737 5.030 -0.704 1.00 89.94 98 LEU A C 1
ATOM 802 O O . LEU A 1 98 ? 5.682 5.707 -0.290 1.00 89.94 98 LEU A O 1
ATOM 806 N N . TYR A 1 99 ? 3.738 4.663 0.097 1.00 90.31 99 TYR A N 1
ATOM 807 C CA . TYR A 1 99 ? 3.662 5.076 1.494 1.00 90.31 99 TYR A CA 1
ATOM 808 C C . TYR A 1 99 ? 4.804 4.511 2.352 1.00 90.31 99 TYR A C 1
ATOM 810 O O . TYR A 1 99 ? 5.552 3.611 1.969 1.00 90.31 99 TYR A O 1
ATOM 818 N N . SER A 1 100 ? 4.982 5.093 3.539 1.00 88.25 100 SER A N 1
ATOM 819 C CA . SER A 1 100 ? 5.907 4.556 4.536 1.00 88.25 100 SER A CA 1
ATOM 820 C C . SER A 1 100 ? 5.271 3.356 5.232 1.00 88.25 100 SER A C 1
ATOM 822 O O . SER A 1 100 ? 4.194 3.487 5.822 1.00 88.25 100 SER A O 1
ATOM 824 N N . LEU A 1 101 ? 5.960 2.213 5.196 1.00 86.12 101 LEU A N 1
ATOM 825 C CA . LEU A 1 101 ? 5.535 1.004 5.897 1.00 86.12 101 LEU A CA 1
ATOM 826 C C . LEU A 1 101 ? 5.373 1.283 7.397 1.00 86.12 101 LEU A C 1
ATOM 828 O O . LEU A 1 101 ? 4.295 1.118 7.956 1.00 86.12 101 LEU A O 1
ATOM 832 N N . GLU A 1 102 ? 6.430 1.800 8.018 1.00 84.88 102 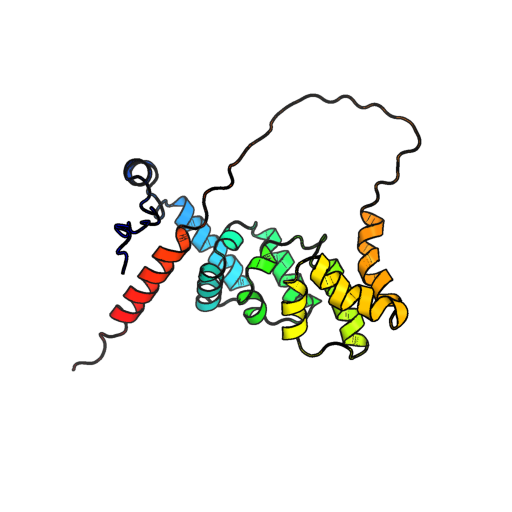GLU A N 1
ATOM 833 C CA . GLU A 1 102 ? 6.479 2.054 9.457 1.00 84.88 102 GLU A CA 1
ATOM 834 C C . GLU A 1 102 ? 5.596 3.224 9.876 1.00 84.88 102 GLU A C 1
ATOM 836 O O . GLU A 1 102 ? 4.819 3.092 10.814 1.00 84.88 102 GLU A O 1
ATOM 841 N N . LYS A 1 103 ? 5.668 4.363 9.172 1.00 84.06 103 LYS A N 1
ATOM 842 C CA . LYS A 1 103 ? 4.994 5.591 9.625 1.00 84.06 103 LYS A CA 1
ATOM 843 C C . LYS A 1 103 ? 3.495 5.610 9.398 1.00 84.06 103 LYS A C 1
ATOM 845 O O . LYS A 1 103 ? 2.802 6.423 10.005 1.00 84.06 103 LYS A O 1
ATOM 850 N N . ARG A 1 104 ? 2.997 4.785 8.481 1.00 88.88 104 ARG A N 1
ATOM 851 C CA . ARG A 1 104 ? 1.624 4.897 7.986 1.00 88.88 104 ARG A CA 1
ATOM 852 C C . ARG A 1 104 ? 0.936 3.549 7.897 1.00 88.88 104 ARG A C 1
ATOM 854 O O . ARG A 1 104 ? -0.096 3.360 8.531 1.00 88.88 104 ARG A O 1
ATOM 861 N N . ILE A 1 105 ? 1.510 2.611 7.150 1.00 89.81 105 ILE A N 1
ATOM 862 C CA . ILE A 1 105 ? 0.843 1.337 6.863 1.00 89.81 105 ILE A CA 1
ATOM 863 C C . ILE A 1 105 ? 0.677 0.498 8.128 1.00 89.81 105 ILE A C 1
ATOM 865 O O . ILE A 1 105 ? -0.430 0.034 8.390 1.00 89.81 105 ILE A O 1
ATOM 869 N N . ILE A 1 106 ? 1.729 0.349 8.936 1.00 88.75 106 ILE A N 1
ATOM 870 C CA . ILE A 1 106 ? 1.682 -0.411 10.190 1.00 88.75 106 ILE A CA 1
ATOM 871 C C . ILE A 1 106 ? 0.673 0.204 11.180 1.00 88.75 106 ILE A C 1
ATOM 873 O O . ILE A 1 106 ? -0.248 -0.514 11.567 1.00 88.75 106 ILE A O 1
ATOM 877 N N . PRO A 1 107 ? 0.743 1.505 11.542 1.00 88.25 107 PRO A N 1
ATOM 878 C CA . PRO A 1 107 ? -0.199 2.114 12.486 1.00 88.25 107 PRO A CA 1
ATOM 879 C C . PRO A 1 107 ? -1.663 1.956 12.074 1.00 88.25 107 PRO A C 1
ATOM 881 O O . PRO A 1 107 ? -2.520 1.608 12.887 1.00 88.25 107 PRO A O 1
ATOM 884 N N . TRP A 1 108 ? -1.962 2.181 10.796 1.00 91.38 108 TRP A N 1
ATOM 885 C CA . TRP A 1 108 ? -3.329 2.071 10.297 1.00 91.38 108 TRP A CA 1
ATOM 886 C C . TRP A 1 108 ? -3.809 0.633 10.244 1.00 91.38 108 TRP A C 1
ATOM 888 O O . TRP A 1 108 ? -4.948 0.359 10.618 1.00 91.38 108 TRP A O 1
ATOM 898 N N . SER A 1 109 ? -2.931 -0.292 9.866 1.00 89.38 109 SER A N 1
ATOM 899 C CA . SER A 1 109 ? -3.244 -1.718 9.885 1.00 89.38 109 SER A CA 1
ATOM 900 C C . SER A 1 109 ? -3.539 -2.205 11.301 1.00 89.38 109 SER A C 1
ATOM 902 O O . SER A 1 109 ? -4.513 -2.928 11.483 1.00 89.38 109 SER A O 1
ATOM 904 N N . SER A 1 110 ? -2.785 -1.758 12.309 1.00 88.88 110 SER A N 1
ATOM 905 C CA . SER A 1 110 ? -3.029 -2.103 13.716 1.00 88.88 110 SER A CA 1
ATOM 906 C C . SER A 1 110 ? -4.418 -1.665 14.182 1.00 88.88 110 SER A C 1
ATOM 908 O O . SER A 1 110 ? -5.161 -2.458 14.760 1.00 88.88 110 SER A O 1
ATOM 910 N N . VAL A 1 111 ? -4.816 -0.424 13.880 1.00 90.00 111 VAL A N 1
ATOM 911 C CA . VAL A 1 111 ? -6.166 0.075 14.193 1.00 90.00 111 VAL A CA 1
ATOM 912 C C . VAL A 1 111 ? -7.235 -0.752 13.478 1.00 90.00 111 VAL A C 1
ATOM 914 O O . VAL A 1 111 ? -8.190 -1.209 14.107 1.00 90.00 111 VAL A O 1
ATOM 917 N N . ILE A 1 112 ? -7.064 -0.993 12.176 1.00 89.19 112 ILE A N 1
ATOM 918 C CA . ILE A 1 112 ? -8.021 -1.765 11.378 1.00 89.19 112 ILE A CA 1
ATOM 919 C C . ILE A 1 112 ? -8.145 -3.202 11.905 1.00 89.19 112 ILE A C 1
ATOM 921 O O . ILE A 1 112 ? -9.254 -3.725 11.983 1.00 89.19 112 ILE A O 1
ATOM 925 N N . GLN A 1 113 ? -7.044 -3.839 12.310 1.00 87.38 113 GLN A N 1
ATOM 926 C CA . GLN A 1 113 ? -7.055 -5.179 12.901 1.00 87.38 113 GLN A CA 1
ATOM 927 C C . GLN A 1 113 ? -7.823 -5.215 14.227 1.00 87.38 113 GLN A C 1
ATOM 929 O O . GLN A 1 113 ? -8.632 -6.123 14.431 1.00 87.38 113 GLN A O 1
ATOM 934 N N . VAL A 1 114 ? -7.642 -4.215 15.100 1.00 88.94 114 VAL A N 1
ATOM 935 C CA . VAL A 1 114 ? -8.429 -4.088 16.338 1.00 88.94 114 VAL A CA 1
ATOM 936 C C . VAL A 1 114 ? -9.918 -3.984 16.008 1.00 88.94 114 VAL A C 1
ATOM 938 O O . VAL A 1 114 ? -10.718 -4.742 16.558 1.00 88.94 114 VAL A O 1
ATOM 941 N N . LEU A 1 115 ? -10.297 -3.125 15.060 1.00 88.88 115 LEU A N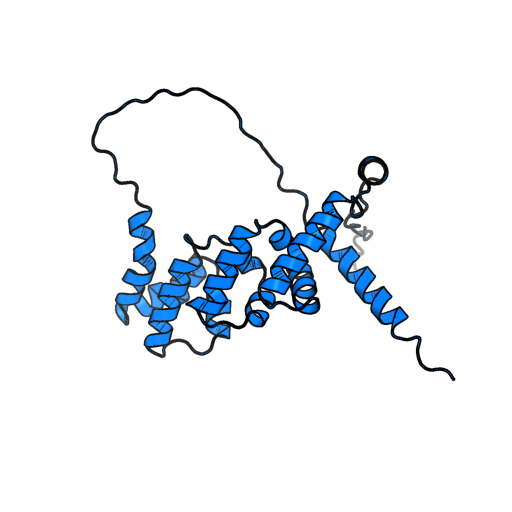 1
ATOM 942 C CA . LEU A 1 115 ? -11.694 -2.964 14.647 1.00 88.88 115 LEU A CA 1
ATOM 943 C C . LEU A 1 115 ? -12.266 -4.235 13.995 1.00 88.88 115 LEU A C 1
ATOM 945 O O . LEU A 1 115 ? -13.405 -4.608 14.283 1.00 88.88 115 LEU A O 1
ATOM 949 N N . LYS A 1 116 ? -11.472 -4.945 13.180 1.00 86.81 116 LYS A N 1
ATOM 950 C CA . LYS A 1 116 ? -11.835 -6.239 12.572 1.00 86.81 116 LYS A CA 1
ATOM 951 C C . LYS A 1 116 ? -12.077 -7.298 13.653 1.00 86.81 116 LYS A C 1
ATOM 953 O O . LYS A 1 116 ? -13.099 -7.973 13.605 1.00 86.81 116 LYS A O 1
ATOM 958 N N . SER A 1 117 ? -11.219 -7.376 14.678 1.00 87.94 117 SER A N 1
ATOM 959 C CA . SER A 1 117 ? -11.372 -8.312 15.810 1.00 87.94 117 SER A CA 1
ATOM 960 C C . SER A 1 117 ? -12.624 -8.063 16.661 1.00 87.94 117 SER A C 1
ATOM 962 O O . SER A 1 117 ? -13.122 -8.973 17.316 1.00 87.94 117 SER A O 1
ATOM 964 N N . LYS A 1 118 ? -13.155 -6.834 16.638 1.00 88.94 118 LYS A N 1
ATOM 965 C CA . LYS A 1 118 ? -14.398 -6.446 17.322 1.00 88.94 118 LYS A CA 1
ATOM 966 C C . LYS A 1 118 ? -15.637 -6.549 16.427 1.00 88.94 118 LYS A C 1
ATOM 968 O O . LYS A 1 118 ? -16.725 -6.202 16.867 1.00 88.94 118 LYS A O 1
ATOM 973 N N . GLY A 1 119 ? -15.483 -6.992 15.176 1.00 86.56 119 GLY A N 1
ATOM 974 C CA . GLY A 1 119 ? -16.579 -7.091 14.208 1.00 86.56 119 GLY A CA 1
ATOM 975 C C . GLY A 1 119 ? -17.085 -5.741 13.680 1.00 86.56 119 GLY A C 1
ATOM 976 O O . GLY A 1 119 ? -18.141 -5.690 13.057 1.00 86.56 119 GLY A O 1
ATOM 977 N N . LEU A 1 120 ? -16.341 -4.648 13.898 1.00 84.56 120 LEU A N 1
ATOM 978 C CA . LEU A 1 120 ? -16.740 -3.278 13.537 1.00 84.56 120 LEU A CA 1
ATOM 979 C C . LEU A 1 120 ? -16.354 -2.884 12.097 1.00 84.56 120 LEU A C 1
ATOM 981 O O . LEU A 1 120 ? -16.713 -1.802 11.632 1.00 84.56 120 LEU A O 1
ATOM 985 N N . MET A 1 121 ? -15.628 -3.748 11.378 1.00 77.12 121 MET A N 1
ATOM 986 C CA . MET A 1 121 ? -15.256 -3.574 9.968 1.00 77.12 121 MET A CA 1
ATOM 987 C C . MET A 1 121 ? -15.448 -4.880 9.183 1.00 77.12 121 MET A C 1
ATOM 989 O O . MET A 1 121 ? -15.092 -5.954 9.667 1.00 77.12 121 MET A O 1
ATOM 993 N N . LYS A 1 122 ? -15.984 -4.792 7.955 1.00 67.69 122 LYS A N 1
ATOM 994 C CA . LYS A 1 122 ? -16.235 -5.941 7.061 1.00 67.69 122 LYS A CA 1
ATOM 995 C C . LYS A 1 122 ? -15.272 -5.975 5.863 1.00 67.69 122 LYS A C 1
ATOM 997 O O . LYS A 1 122 ? -15.049 -4.936 5.251 1.00 67.69 122 LYS A O 1
ATOM 1002 N N . LYS A 1 123 ? -14.835 -7.202 5.517 1.00 66.62 123 LYS A N 1
ATOM 1003 C CA . LYS A 1 123 ? -14.026 -7.672 4.360 1.00 66.62 123 LYS A CA 1
ATOM 1004 C C . LYS A 1 123 ? -12.738 -6.895 4.034 1.00 66.62 123 LYS A C 1
ATOM 1006 O O . LYS A 1 123 ? -12.540 -5.741 4.393 1.00 66.62 123 LYS A O 1
ATOM 1011 N N . ASP A 1 124 ? -11.856 -7.565 3.303 1.00 63.31 124 ASP A N 1
ATOM 1012 C CA . ASP A 1 124 ? -10.511 -7.085 2.966 1.00 63.31 124 ASP A CA 1
ATOM 1013 C C . ASP A 1 124 ? -10.517 -5.808 2.099 1.00 63.31 124 ASP A C 1
ATOM 1015 O O . ASP A 1 124 ? -9.643 -4.956 2.248 1.00 63.31 124 ASP A O 1
ATOM 1019 N N . GLN A 1 125 ? -11.579 -5.572 1.315 1.00 60.56 125 GLN A N 1
ATOM 1020 C CA . GLN A 1 125 ? -11.776 -4.316 0.574 1.00 60.56 125 GLN A CA 1
ATOM 1021 C C . GLN A 1 125 ? -11.888 -3.085 1.497 1.00 60.56 125 GLN A C 1
ATOM 1023 O O . GLN A 1 125 ? -11.432 -1.991 1.150 1.00 60.56 125 GLN A O 1
ATOM 1028 N N . GLY A 1 126 ? -12.465 -3.254 2.694 1.00 74.12 126 GLY A N 1
ATOM 1029 C CA . GLY A 1 126 ? -12.567 -2.190 3.694 1.00 74.12 126 GLY A CA 1
ATOM 1030 C C . GLY A 1 126 ? -11.210 -1.825 4.303 1.00 74.12 126 GLY A C 1
ATOM 1031 O O . GLY A 1 126 ? -10.977 -0.658 4.612 1.00 74.12 126 GLY A O 1
ATOM 1032 N N . VAL A 1 127 ? -10.296 -2.800 4.411 1.00 76.62 127 VAL A N 1
ATOM 1033 C CA . VAL A 1 127 ? -8.917 -2.595 4.887 1.00 76.62 127 VAL A CA 1
ATOM 1034 C C . VAL A 1 127 ? -8.151 -1.728 3.895 1.00 76.62 127 VAL A C 1
ATOM 1036 O O . VAL A 1 127 ? -7.603 -0.695 4.267 1.00 76.62 127 VAL A O 1
ATOM 1039 N N . ILE A 1 128 ? -8.175 -2.103 2.618 1.00 79.31 128 ILE A N 1
ATOM 1040 C CA . ILE A 1 128 ? -7.448 -1.398 1.557 1.00 79.31 128 ILE A CA 1
ATOM 1041 C C . ILE A 1 128 ? -7.951 0.038 1.399 1.00 79.31 128 ILE A C 1
ATOM 1043 O O . ILE A 1 128 ? -7.159 0.981 1.394 1.00 79.31 128 ILE A O 1
ATOM 1047 N N . THR A 1 129 ? -9.275 0.217 1.372 1.00 82.38 129 THR A N 1
ATOM 1048 C CA . THR A 1 129 ? -9.891 1.549 1.311 1.00 82.38 129 THR A CA 1
ATOM 1049 C C . THR A 1 129 ? -9.453 2.421 2.489 1.00 82.38 129 THR A C 1
ATOM 1051 O O . THR A 1 129 ? -9.137 3.594 2.304 1.00 82.38 129 THR A O 1
ATOM 1054 N N . ALA A 1 130 ? -9.392 1.859 3.700 1.00 86.75 130 ALA A N 1
ATOM 1055 C CA . ALA A 1 130 ? -8.950 2.587 4.884 1.00 86.75 130 ALA A CA 1
ATOM 1056 C C . ALA A 1 130 ? -7.469 2.995 4.803 1.00 86.75 130 ALA A C 1
ATOM 1058 O O . ALA A 1 130 ? -7.140 4.130 5.143 1.00 86.75 130 ALA A O 1
ATOM 1059 N N . LEU A 1 131 ? -6.594 2.122 4.293 1.00 86.62 131 LEU A N 1
ATOM 1060 C CA . LEU A 1 131 ? -5.160 2.397 4.131 1.00 86.62 131 LEU A CA 1
ATOM 1061 C C . LEU A 1 131 ? -4.848 3.463 3.067 1.00 86.62 131 LEU A C 1
ATOM 1063 O O . LEU A 1 131 ? -3.756 4.035 3.063 1.00 86.62 131 LEU A O 1
ATOM 1067 N N . HIS A 1 132 ? -5.792 3.748 2.170 1.00 84.06 132 HIS A N 1
ATOM 1068 C CA . HIS A 1 132 ? -5.643 4.778 1.144 1.00 84.06 132 HIS A CA 1
ATOM 1069 C C . HIS A 1 132 ? -6.097 6.178 1.602 1.00 84.06 132 HIS A C 1
ATOM 1071 O O . HIS A 1 132 ? -5.790 7.173 0.948 1.00 84.06 132 HIS A O 1
ATOM 1077 N N . LEU A 1 133 ? -6.798 6.294 2.736 1.00 86.94 133 LEU A N 1
ATOM 1078 C CA . LEU A 1 133 ? -7.319 7.578 3.217 1.00 86.94 133 LEU A CA 1
ATOM 1079 C C . LEU A 1 133 ? -6.211 8.585 3.556 1.00 86.94 133 LEU A C 1
ATOM 1081 O O . LEU A 1 133 ? -5.067 8.232 3.838 1.00 86.94 133 LEU A O 1
ATOM 1085 N N . SER A 1 134 ? -6.549 9.876 3.583 1.00 87.88 134 SER A N 1
ATOM 1086 C CA . SER A 1 134 ? -5.686 10.874 4.223 1.00 87.88 134 SER A CA 1
ATOM 1087 C C . SER A 1 134 ? -5.609 10.627 5.735 1.00 87.88 134 SER A C 1
ATOM 1089 O O . SER A 1 134 ? -6.483 9.973 6.307 1.00 87.88 134 SER A O 1
ATOM 1091 N N . LYS A 1 135 ? -4.576 11.170 6.394 1.00 88.19 135 LYS A N 1
ATOM 1092 C CA . LYS A 1 135 ? -4.409 11.051 7.851 1.00 88.19 135 LYS A CA 1
ATOM 1093 C C . LYS A 1 135 ? -5.657 11.533 8.594 1.00 88.19 135 LYS A C 1
ATOM 1095 O O . LYS A 1 135 ? -6.241 10.770 9.355 1.00 88.19 135 LYS A O 1
ATOM 1100 N N . ASP A 1 136 ? -6.119 12.739 8.283 1.00 87.75 136 ASP A N 1
ATOM 1101 C CA . ASP A 1 136 ? -7.278 13.343 8.942 1.00 87.75 136 ASP A CA 1
ATOM 1102 C C . ASP A 1 136 ? -8.561 12.534 8.714 1.00 87.75 136 ASP A C 1
ATOM 1104 O O . ASP A 1 136 ? -9.382 12.376 9.618 1.00 87.75 136 ASP A O 1
ATOM 1108 N N . ALA A 1 137 ? -8.750 11.999 7.502 1.00 90.50 137 ALA A N 1
ATOM 1109 C CA . ALA A 1 137 ? -9.907 11.167 7.194 1.00 90.50 137 ALA A CA 1
ATOM 1110 C C . ALA A 1 137 ? -9.851 9.825 7.934 1.00 90.50 137 ALA A C 1
ATOM 1112 O O . ALA A 1 137 ? -10.882 9.357 8.419 1.00 90.50 137 ALA A O 1
ATOM 1113 N N . PHE A 1 138 ? -8.665 9.221 8.038 1.00 90.94 138 PHE A N 1
ATOM 1114 C CA . PHE A 1 138 ? -8.456 7.991 8.792 1.00 90.94 138 PHE A CA 1
ATOM 1115 C C . PHE A 1 138 ? -8.759 8.197 10.281 1.00 90.94 138 PHE A C 1
ATOM 1117 O O . PHE A 1 138 ? -9.555 7.455 10.858 1.00 90.94 138 PHE A O 1
ATOM 1124 N N . GLU A 1 139 ? -8.193 9.244 10.886 1.00 88.88 139 GLU A N 1
ATOM 1125 C CA . GLU A 1 139 ? -8.379 9.562 12.304 1.00 88.88 139 GLU A CA 1
ATOM 1126 C C . GLU A 1 139 ? -9.848 9.806 12.642 1.00 88.88 139 GLU A C 1
ATOM 1128 O O . GLU A 1 139 ? -10.383 9.180 13.558 1.00 88.88 139 GLU A O 1
ATOM 1133 N N . LYS A 1 140 ? -10.540 10.639 11.858 1.00 89.88 140 LYS A N 1
ATOM 1134 C CA . LYS A 1 140 ? -11.967 10.920 12.068 1.00 89.88 140 LYS A CA 1
ATOM 1135 C C . LYS A 1 140 ? -12.827 9.660 11.971 1.00 89.88 140 LYS A C 1
ATOM 1137 O O . LYS A 1 140 ? -13.726 9.469 12.785 1.00 89.88 140 LYS A O 1
ATOM 1142 N N . ARG A 1 141 ? -12.574 8.802 10.977 1.00 90.62 141 ARG A N 1
ATOM 1143 C CA . ARG A 1 141 ? -13.430 7.636 10.695 1.00 90.62 141 ARG A CA 1
ATOM 1144 C C . ARG A 1 141 ? -13.176 6.449 11.617 1.00 90.62 141 ARG A C 1
ATOM 1146 O O . ARG A 1 141 ? -14.129 5.734 11.922 1.00 90.62 141 ARG A O 1
ATOM 1153 N N . TYR A 1 142 ? -11.927 6.224 12.019 1.00 89.56 142 TYR A N 1
ATOM 1154 C CA . TYR A 1 142 ? -11.524 4.986 12.691 1.00 89.56 142 TYR A CA 1
ATOM 1155 C C . TYR A 1 142 ? -10.917 5.186 14.075 1.00 89.56 142 TYR A C 1
ATOM 1157 O O . TYR A 1 142 ? -11.022 4.279 14.891 1.00 89.56 142 TYR A O 1
ATOM 1165 N N . VAL A 1 143 ? -10.313 6.342 14.360 1.00 87.62 143 VAL A N 1
ATOM 1166 C CA . VAL A 1 143 ? -9.689 6.600 15.665 1.00 87.62 143 VAL A CA 1
ATOM 1167 C C . VAL A 1 143 ? -10.680 7.317 16.575 1.00 87.62 143 VAL A C 1
ATOM 1169 O O . VAL A 1 143 ? -11.205 6.705 17.498 1.00 87.62 143 VAL A O 1
ATOM 1172 N N . ILE A 1 144 ? -11.029 8.566 16.257 1.00 88.75 144 ILE A N 1
ATOM 1173 C CA . ILE A 1 144 ? -11.913 9.413 17.075 1.00 88.75 144 ILE A CA 1
ATOM 1174 C C . ILE A 1 144 ? -13.281 8.751 17.265 1.00 88.75 144 ILE A C 1
ATOM 1176 O O . ILE A 1 144 ? -13.807 8.716 18.371 1.00 88.75 144 ILE A O 1
ATOM 1180 N N . LYS A 1 145 ? -13.832 8.154 16.201 1.00 89.56 145 LYS A N 1
ATOM 1181 C CA . LYS A 1 145 ? -15.135 7.478 16.243 1.00 89.56 145 LYS A CA 1
ATOM 1182 C C . LYS A 1 145 ? -15.202 6.333 17.265 1.00 89.56 145 LYS A C 1
ATOM 1184 O O . LYS A 1 145 ? -16.264 6.094 17.832 1.00 89.56 145 LYS A O 1
ATOM 1189 N N . TYR A 1 146 ? -14.105 5.602 17.463 1.00 88.31 146 TYR A N 1
ATOM 1190 C CA . TYR A 1 146 ? -14.090 4.381 18.275 1.00 88.31 146 TYR A CA 1
ATOM 1191 C C . TYR A 1 146 ? -13.227 4.491 19.535 1.00 88.31 146 TYR A C 1
ATOM 1193 O O . TYR A 1 146 ? -13.155 3.528 20.285 1.00 88.31 146 TYR A O 1
ATOM 1201 N N . GLN A 1 147 ? -12.593 5.635 19.804 1.00 86.62 147 GLN A N 1
ATOM 1202 C CA . GLN A 1 147 ? -11.669 5.781 20.934 1.00 86.62 147 GLN A CA 1
ATOM 1203 C C . GLN A 1 147 ? -12.326 5.535 22.301 1.00 86.62 147 GLN A C 1
ATOM 1205 O O . GLN A 1 147 ? -11.694 4.975 23.187 1.00 86.62 147 GLN A O 1
ATOM 1210 N N . GLU A 1 148 ? -13.596 5.914 22.465 1.00 86.62 148 GLU A N 1
ATOM 1211 C CA . GLU A 1 148 ? -14.332 5.735 23.724 1.00 86.62 148 GLU A CA 1
ATOM 1212 C C . GLU A 1 148 ? -14.906 4.320 23.849 1.00 86.62 148 GLU A C 1
ATOM 1214 O O . GLU A 1 148 ? -14.897 3.723 24.921 1.00 86.62 148 GLU A O 1
ATOM 1219 N N . THR A 1 149 ? -15.375 3.753 22.734 1.00 89.00 149 THR A N 1
ATOM 1220 C CA . THR A 1 149 ? -16.008 2.425 22.696 1.00 89.00 149 THR A CA 1
ATOM 1221 C C . THR A 1 149 ? -14.993 1.285 22.640 1.00 89.00 149 THR A C 1
ATOM 1223 O O . THR A 1 149 ? -15.258 0.182 23.114 1.00 89.00 149 THR A O 1
ATOM 1226 N N . VAL A 1 150 ? -13.813 1.538 22.074 1.00 88.75 150 VAL A N 1
ATOM 1227 C CA . VAL A 1 150 ? -12.699 0.597 21.957 1.00 88.75 150 VAL A CA 1
ATOM 1228 C C . VAL A 1 150 ? -11.391 1.331 22.292 1.00 88.75 150 VAL A C 1
ATOM 1230 O O . VAL A 1 150 ? -10.622 1.653 21.385 1.00 88.75 150 VAL A O 1
ATOM 1233 N N . PRO A 1 151 ? -11.070 1.545 23.583 1.00 85.44 151 PRO A N 1
ATOM 1234 C CA . PRO A 1 151 ? -9.862 2.271 24.005 1.00 85.44 151 PRO A CA 1
ATOM 1235 C C . PRO A 1 151 ? -8.555 1.733 23.402 1.00 85.44 151 PRO A C 1
ATOM 1237 O O . PRO A 1 151 ? -7.645 2.493 23.074 1.00 85.44 151 PRO A O 1
ATOM 1240 N N . LYS A 1 152 ? -8.505 0.422 23.123 1.00 87.69 152 LYS A N 1
ATOM 1241 C CA . LYS A 1 152 ? -7.382 -0.252 22.450 1.00 87.69 152 LYS A CA 1
ATOM 1242 C C . LYS A 1 152 ? -7.062 0.309 21.053 1.00 87.69 152 LYS A C 1
ATOM 1244 O O . LYS A 1 152 ? -5.955 0.117 20.557 1.00 87.69 152 LYS A O 1
ATOM 1249 N N . VAL A 1 153 ? -7.998 1.006 20.404 1.00 86.75 153 VAL A N 1
ATOM 1250 C CA . VAL A 1 153 ? -7.752 1.711 19.133 1.00 86.75 153 VAL A CA 1
ATOM 1251 C C . VAL A 1 153 ? -6.704 2.805 19.310 1.00 86.75 153 VAL A C 1
ATOM 1253 O O . VAL A 1 153 ? -5.826 2.946 18.460 1.00 86.75 153 VAL A O 1
ATOM 1256 N N . ILE A 1 154 ? -6.754 3.543 20.421 1.00 84.25 154 ILE A N 1
ATOM 1257 C CA . ILE A 1 154 ? -5.776 4.587 20.721 1.00 84.25 154 ILE A CA 1
ATOM 1258 C C . ILE A 1 154 ? -4.409 3.966 20.980 1.00 84.25 154 ILE A C 1
ATOM 1260 O O . ILE A 1 154 ? -3.436 4.425 20.399 1.00 84.25 154 ILE A O 1
ATOM 1264 N N . GLU A 1 155 ? -4.330 2.880 21.746 1.00 84.12 155 GLU A N 1
ATOM 1265 C CA . GLU A 1 155 ? -3.072 2.157 21.982 1.00 84.12 155 GLU A CA 1
ATOM 1266 C C . GLU A 1 155 ? -2.458 1.629 20.677 1.00 84.12 155 GLU A C 1
ATOM 1268 O O . GLU A 1 155 ? -1.266 1.806 20.432 1.00 84.12 155 GLU A O 1
ATOM 1273 N N . ALA A 1 156 ? -3.273 1.042 19.796 1.00 83.88 156 ALA A N 1
ATOM 1274 C CA . ALA A 1 156 ? -2.828 0.540 18.497 1.00 83.88 156 ALA A CA 1
ATOM 1275 C C . ALA A 1 156 ? -2.354 1.663 17.558 1.00 83.88 156 ALA A C 1
ATOM 1277 O O . ALA A 1 156 ? -1.408 1.471 16.793 1.00 83.88 156 ALA A O 1
ATOM 1278 N N . TYR A 1 157 ? -2.990 2.836 17.627 1.00 81.19 157 TYR A N 1
ATOM 1279 C CA . TYR A 1 157 ? -2.610 4.014 16.849 1.00 81.19 157 TYR A CA 1
ATOM 1280 C C . TYR A 1 157 ? -1.364 4.716 17.423 1.00 81.19 157 TYR A C 1
ATOM 1282 O O . TYR A 1 157 ? -0.480 5.148 16.682 1.00 81.19 157 TYR A O 1
ATOM 1290 N N . GLN A 1 158 ? -1.268 4.808 18.753 1.00 71.94 158 GLN A N 1
ATOM 1291 C CA . GLN A 1 158 ? -0.229 5.528 19.494 1.00 71.94 158 GLN A CA 1
ATOM 1292 C C . GLN A 1 158 ? 1.021 4.702 19.800 1.00 71.94 158 GLN A C 1
ATOM 1294 O O . GLN A 1 158 ? 2.072 5.303 20.024 1.00 71.94 158 GLN A O 1
ATOM 1299 N N . GLY A 1 159 ? 0.960 3.366 19.735 1.00 61.72 159 GLY A N 1
ATOM 1300 C CA . GLY A 1 159 ? 2.128 2.481 19.846 1.00 61.72 159 GLY A CA 1
ATOM 1301 C C . GLY A 1 159 ? 3.251 2.832 18.859 1.00 61.72 159 GLY A C 1
ATOM 1302 O O . GLY A 1 159 ? 4.402 2.468 19.069 1.00 61.72 159 GLY A O 1
ATOM 1303 N N . TYR A 1 160 ? 2.933 3.627 17.833 1.00 50.25 160 TYR A N 1
ATOM 1304 C CA . TYR A 1 160 ? 3.890 4.255 16.930 1.00 50.25 160 TYR A CA 1
ATOM 1305 C C . TYR A 1 160 ? 4.213 5.733 17.252 1.00 50.25 160 TYR A C 1
ATOM 1307 O O . TYR A 1 160 ? 5.353 6.166 17.103 1.00 50.25 160 TYR A O 1
ATOM 1315 N N . TYR A 1 161 ? 3.249 6.526 17.740 1.00 45.56 161 TYR A N 1
ATOM 1316 C CA . TYR A 1 161 ? 3.456 7.947 18.084 1.00 45.56 161 TYR A CA 1
ATOM 1317 C C . TYR A 1 161 ? 4.398 8.141 19.291 1.00 45.56 161 TYR A C 1
ATOM 1319 O O . TYR A 1 161 ? 5.122 9.135 19.351 1.00 45.56 161 TYR A O 1
ATOM 1327 N N . ILE A 1 162 ? 4.440 7.181 20.227 1.00 44.72 162 ILE A N 1
ATOM 1328 C CA . ILE A 1 162 ? 5.348 7.195 21.392 1.00 44.72 162 ILE A CA 1
ATOM 1329 C C . ILE A 1 162 ? 6.816 6.952 20.981 1.00 44.72 162 ILE A C 1
ATOM 1331 O O . ILE A 1 162 ? 7.714 7.505 21.610 1.00 44.72 162 ILE A O 1
ATOM 1335 N N . LEU A 1 163 ? 7.075 6.228 19.883 1.00 43.59 163 LEU A N 1
ATOM 1336 C CA . LEU A 1 163 ? 8.427 6.015 19.332 1.00 43.59 163 LEU A CA 1
ATOM 1337 C C . LEU A 1 163 ? 8.961 7.216 18.528 1.00 43.59 163 LEU A C 1
ATOM 1339 O O . LEU A 1 163 ? 10.146 7.263 18.209 1.00 43.59 163 LEU A O 1
ATOM 1343 N N . LEU A 1 164 ? 8.102 8.191 18.205 1.00 39.06 164 LEU A N 1
ATOM 1344 C CA . LEU A 1 164 ? 8.459 9.399 17.453 1.00 39.06 164 LEU A CA 1
ATOM 1345 C C . LEU A 1 164 ? 8.606 10.658 18.312 1.00 39.06 164 LEU A C 1
ATOM 1347 O O . LEU A 1 164 ? 8.981 11.703 17.777 1.00 39.06 164 LEU A O 1
ATOM 1351 N N . LYS A 1 165 ? 8.365 10.597 19.629 1.00 32.47 165 LYS A N 1
ATOM 1352 C CA . LYS A 1 165 ? 8.905 11.643 20.501 1.00 32.47 165 LYS A CA 1
ATOM 1353 C C . LYS A 1 165 ? 10.408 11.392 20.624 1.00 32.47 165 LYS A C 1
ATOM 1355 O O . LYS A 1 165 ? 10.779 10.358 21.183 1.00 32.47 165 LYS A O 1
ATOM 1360 N N . PRO A 1 166 ? 11.294 12.298 20.169 1.00 33.19 166 PRO A N 1
ATOM 1361 C CA . PRO A 1 166 ? 12.645 12.266 20.696 1.00 33.19 166 PRO A CA 1
ATOM 1362 C C . PRO A 1 166 ? 12.512 12.371 22.218 1.00 33.19 166 PRO A C 1
ATOM 1364 O O . PRO A 1 166 ? 11.821 13.262 22.722 1.00 33.19 166 PRO A O 1
ATOM 1367 N N . LYS A 1 167 ? 13.147 11.457 22.962 1.00 40.44 167 LYS A N 1
ATOM 1368 C CA . LYS A 1 167 ? 13.523 11.778 24.339 1.00 40.44 167 LYS A CA 1
ATOM 1369 C C . LYS A 1 167 ? 14.287 13.089 24.217 1.00 40.44 167 LYS A C 1
ATOM 1371 O O . LYS A 1 167 ? 15.330 13.111 23.569 1.00 40.44 167 LYS A O 1
ATOM 1376 N N . SER A 1 168 ? 13.746 14.180 24.746 1.00 32.44 168 SER A N 1
ATOM 1377 C CA . SER A 1 168 ? 14.542 15.382 24.956 1.00 32.44 168 SER A CA 1
ATOM 1378 C C . SER A 1 168 ? 15.813 14.933 25.679 1.00 32.44 168 SER A C 1
ATOM 1380 O O . SER A 1 168 ? 15.684 14.358 26.767 1.00 32.44 168 SER A O 1
ATOM 1382 N N . PRO A 1 169 ? 17.016 15.115 25.115 1.00 34.38 169 PRO A N 1
ATOM 1383 C CA . PRO A 1 169 ? 18.220 14.902 25.884 1.00 34.38 169 PRO A CA 1
ATOM 1384 C C . PRO A 1 169 ? 18.242 16.035 26.903 1.00 34.38 169 PRO A C 1
ATOM 1386 O O . PRO A 1 169 ? 18.509 17.190 26.571 1.00 34.38 169 PRO A O 1
ATOM 1389 N N . SER A 1 170 ? 17.896 15.727 28.149 1.00 41.44 170 SER A N 1
ATOM 1390 C CA . SER A 1 170 ? 18.365 16.543 29.253 1.00 41.44 170 SER A CA 1
ATOM 1391 C C . SER A 1 170 ? 19.889 16.442 29.243 1.00 41.44 170 SER A C 1
ATOM 1393 O O . SER A 1 170 ? 20.439 15.413 29.618 1.00 41.44 170 SER A O 1
ATOM 1395 N N . CYS A 1 171 ? 20.518 17.532 28.812 1.00 28.73 171 CYS A N 1
ATOM 1396 C CA . CYS A 1 171 ? 21.919 17.878 29.017 1.00 28.73 171 CYS A CA 1
ATOM 1397 C C . CYS A 1 171 ? 22.986 17.080 28.237 1.00 28.73 171 CYS A C 1
ATOM 1399 O O . CYS A 1 171 ? 23.192 15.891 28.443 1.00 28.73 171 CYS A O 1
ATOM 1401 N N . GLY A 1 172 ? 23.734 17.828 27.417 1.00 39.75 172 GLY A N 1
ATOM 1402 C CA . GLY A 1 172 ? 25.178 17.673 27.240 1.00 39.75 172 GLY A CA 1
ATOM 1403 C C . GLY A 1 172 ? 25.662 16.509 26.384 1.00 39.75 172 GLY A C 1
ATOM 1404 O O . GLY A 1 172 ? 25.884 15.422 26.895 1.00 39.75 172 GLY A O 1
ATOM 1405 N N . THR A 1 173 ? 25.951 16.773 25.108 1.00 32.09 173 THR A N 1
ATOM 1406 C CA . THR A 1 173 ? 27.281 16.555 24.498 1.00 32.09 173 THR A CA 1
ATOM 1407 C C . THR A 1 173 ? 27.281 17.227 23.125 1.00 32.09 173 THR A C 1
ATOM 1409 O O . THR A 1 173 ? 26.383 17.017 22.311 1.00 32.09 173 THR A O 1
ATOM 1412 N N . ILE A 1 174 ? 28.274 18.081 22.893 1.00 33.22 174 ILE A N 1
ATOM 1413 C CA . ILE A 1 174 ? 28.526 18.749 21.618 1.00 33.22 174 ILE A CA 1
ATOM 1414 C C . ILE A 1 174 ? 29.336 17.769 20.765 1.00 33.22 174 ILE A C 1
ATOM 1416 O O . ILE A 1 174 ? 30.413 17.357 21.187 1.00 33.22 174 ILE A O 1
ATOM 1420 N N . TYR A 1 175 ? 28.851 17.418 19.575 1.00 27.03 175 TYR A N 1
ATOM 1421 C CA . TYR A 1 175 ? 29.698 16.850 18.527 1.00 27.03 175 TYR A CA 1
ATOM 1422 C C . TYR A 1 175 ? 29.649 17.757 17.304 1.00 27.03 175 TYR A C 1
ATOM 1424 O O . TYR A 1 175 ? 28.589 18.013 16.735 1.00 27.03 175 TYR A O 1
ATOM 1432 N N . THR A 1 176 ? 30.825 18.230 16.912 1.00 36.00 176 THR A N 1
ATOM 1433 C CA . THR A 1 176 ? 31.087 18.894 15.639 1.00 36.00 176 THR A CA 1
ATOM 1434 C C . THR A 1 176 ? 31.491 17.822 14.632 1.00 36.00 176 THR A C 1
ATOM 1436 O O . THR A 1 176 ? 32.483 17.140 14.869 1.00 36.00 176 THR A O 1
ATOM 1439 N N . VAL A 1 177 ? 30.784 17.690 13.503 1.00 32.78 177 VAL A N 1
ATOM 1440 C CA . VAL A 1 177 ? 31.333 17.046 12.294 1.00 32.78 177 VAL A CA 1
ATOM 1441 C C . VAL A 1 177 ? 30.876 17.802 11.044 1.00 32.78 177 VAL A C 1
ATOM 1443 O O . VAL A 1 177 ? 29.709 18.155 10.884 1.00 32.78 177 VAL A O 1
ATOM 1446 N N . HIS A 1 178 ? 31.866 18.069 10.196 1.00 31.02 178 HIS A N 1
ATOM 1447 C CA . HIS A 1 178 ? 31.845 18.793 8.934 1.00 31.02 178 HIS A CA 1
ATOM 1448 C C . HIS A 1 178 ? 31.118 18.055 7.787 1.00 31.02 178 HIS A C 1
ATOM 1450 O O . HIS A 1 178 ? 31.345 16.874 7.576 1.00 31.02 178 HIS A O 1
ATOM 1456 N N . ASN A 1 179 ? 30.337 18.838 7.029 1.00 30.02 179 ASN A N 1
ATOM 1457 C CA . ASN A 1 179 ? 30.220 18.972 5.560 1.00 30.02 179 ASN A CA 1
ATOM 1458 C C . ASN A 1 179 ? 30.038 17.762 4.592 1.00 30.02 179 ASN A C 1
ATOM 1460 O O . ASN A 1 179 ? 30.706 16.745 4.698 1.00 30.02 179 ASN A O 1
ATOM 1464 N N . GLN A 1 180 ? 29.267 18.069 3.525 1.00 30.30 180 GLN A N 1
ATOM 1465 C CA . GLN A 1 180 ? 29.118 17.448 2.183 1.00 30.30 180 GLN A CA 1
ATOM 1466 C C . GLN A 1 180 ? 28.142 16.253 2.090 1.00 30.30 180 GLN A C 1
ATOM 1468 O O . GLN A 1 180 ? 28.247 15.317 2.862 1.00 30.30 180 GLN A O 1
ATOM 1473 N N . GLN A 1 181 ? 27.122 16.176 1.220 1.00 27.81 181 GLN A N 1
ATOM 1474 C CA . GLN A 1 181 ? 26.734 16.893 -0.005 1.00 27.81 181 GLN A CA 1
ATOM 1475 C C . GLN A 1 181 ? 25.190 16.790 -0.136 1.00 27.81 181 GLN A C 1
ATOM 1477 O O . GLN A 1 181 ? 24.624 15.724 0.095 1.00 27.81 181 GLN A O 1
ATOM 1482 N N . LYS A 1 182 ? 24.479 17.872 -0.486 1.00 29.86 182 LYS A N 1
ATOM 1483 C CA . LYS A 1 182 ? 23.034 17.829 -0.793 1.00 29.86 182 LYS A CA 1
ATOM 1484 C C . LYS A 1 182 ? 22.844 17.512 -2.274 1.00 29.86 182 LYS A C 1
ATOM 1486 O O . LYS A 1 182 ? 22.995 18.412 -3.097 1.00 29.86 182 LYS A O 1
ATOM 1491 N N . GLU A 1 183 ? 22.446 16.291 -2.605 1.00 29.02 183 GLU A N 1
ATOM 1492 C CA . GLU A 1 183 ? 21.812 16.027 -3.897 1.00 29.02 183 GLU A CA 1
ATOM 1493 C C . GLU A 1 183 ? 20.378 16.560 -3.859 1.00 29.02 183 GLU A C 1
ATOM 1495 O O . GLU A 1 183 ? 19.518 16.106 -3.104 1.00 29.02 183 GLU A O 1
ATOM 1500 N N . LYS A 1 184 ? 20.150 17.608 -4.649 1.00 39.25 184 LYS A N 1
ATOM 1501 C CA . LYS A 1 184 ? 18.822 18.036 -5.068 1.00 39.25 184 LYS A CA 1
ATOM 1502 C C . LYS A 1 184 ? 18.498 17.227 -6.319 1.00 39.25 184 LYS A C 1
ATOM 1504 O O . LYS A 1 184 ? 19.157 17.430 -7.332 1.00 39.25 184 LYS A O 1
ATOM 1509 N N . THR A 1 185 ? 17.481 16.380 -6.279 1.00 27.44 185 THR A N 1
ATOM 1510 C CA . THR A 1 185 ? 16.884 15.833 -7.502 1.00 27.44 185 THR A CA 1
ATOM 1511 C C . THR A 1 185 ? 15.406 16.182 -7.556 1.00 27.44 185 THR A C 1
ATOM 1513 O O . THR A 1 185 ? 14.668 16.132 -6.571 1.00 27.44 185 THR A O 1
ATOM 1516 N N . CYS A 1 186 ? 15.060 16.721 -8.719 1.00 27.45 186 CYS A N 1
ATOM 1517 C CA . CYS A 1 186 ? 13.914 17.555 -9.010 1.00 27.45 186 CYS A CA 1
ATOM 1518 C C . CYS A 1 186 ? 12.641 16.719 -9.172 1.00 27.45 186 CYS A C 1
ATOM 1520 O O . CYS A 1 186 ? 12.644 15.629 -9.737 1.00 27.45 186 CYS A O 1
ATOM 1522 N N . VAL A 1 187 ? 11.532 17.256 -8.676 1.00 35.31 187 VAL A N 1
ATOM 1523 C CA . VAL A 1 187 ? 10.195 16.669 -8.757 1.00 35.31 187 VAL A CA 1
ATOM 1524 C C . VAL A 1 187 ? 9.570 17.079 -10.097 1.00 35.31 187 VAL A C 1
ATOM 1526 O O . VAL A 1 187 ? 8.815 18.042 -10.110 1.00 35.31 187 VAL A O 1
ATOM 1529 N N . THR A 1 188 ? 9.882 16.408 -11.220 1.00 33.97 188 THR A N 1
ATOM 1530 C CA . THR A 1 188 ? 9.297 16.765 -12.545 1.00 33.97 188 THR A CA 1
ATOM 1531 C C . THR A 1 188 ? 9.242 15.658 -13.632 1.00 33.97 188 THR A C 1
ATOM 1533 O O . THR A 1 188 ? 9.175 16.008 -14.801 1.00 33.97 188 THR A O 1
ATOM 1536 N N . GLU A 1 189 ? 9.204 14.345 -13.342 1.00 42.81 189 GLU A N 1
ATOM 1537 C CA . GLU A 1 189 ? 9.449 13.335 -14.421 1.00 42.81 189 GLU A CA 1
ATOM 1538 C C . GLU A 1 189 ? 8.383 12.263 -14.747 1.00 42.81 189 GLU A C 1
ATOM 1540 O O . GLU A 1 189 ? 8.567 11.506 -15.692 1.00 42.81 189 GLU A O 1
ATOM 1545 N N . TRP A 1 190 ? 7.231 12.175 -14.075 1.00 37.22 190 TRP A N 1
ATOM 1546 C CA . TRP A 1 190 ? 6.504 10.883 -14.067 1.00 37.22 190 TRP A CA 1
ATOM 1547 C C . TRP A 1 190 ? 5.076 10.841 -14.621 1.00 37.22 190 TRP A C 1
ATOM 1549 O O . TRP A 1 190 ? 4.288 9.971 -14.269 1.00 37.22 190 TRP A O 1
ATOM 1559 N N . ARG A 1 191 ? 4.713 11.748 -15.526 1.00 36.84 191 ARG A N 1
ATOM 1560 C CA . ARG A 1 191 ? 3.413 11.694 -16.234 1.00 36.84 191 ARG A CA 1
ATOM 1561 C C . ARG A 1 191 ? 3.514 11.119 -17.656 1.00 36.84 191 ARG A C 1
ATOM 1563 O O . ARG A 1 191 ? 2.498 10.983 -18.326 1.00 36.84 191 ARG A O 1
ATOM 1570 N N . PHE A 1 192 ? 4.724 10.761 -18.079 1.00 39.81 192 PHE A N 1
ATOM 1571 C CA . PHE A 1 192 ? 5.080 10.461 -19.465 1.00 39.81 192 PHE A CA 1
ATOM 1572 C C . PHE A 1 192 ? 4.923 8.964 -19.805 1.00 39.81 192 PHE A C 1
ATOM 1574 O O . PHE A 1 192 ? 4.467 8.614 -20.887 1.00 39.81 192 PHE A O 1
ATOM 1581 N N . VAL A 1 193 ? 5.200 8.063 -18.855 1.00 40.53 193 VAL A N 1
ATOM 1582 C CA . VAL A 1 193 ? 5.248 6.612 -19.130 1.00 40.53 193 VAL A CA 1
ATOM 1583 C C . VAL A 1 193 ? 3.854 5.981 -19.314 1.00 40.53 193 VAL A C 1
ATOM 1585 O O . VAL A 1 193 ? 3.712 4.890 -19.852 1.00 40.53 193 VAL A O 1
ATOM 1588 N N . GLN A 1 194 ? 2.800 6.695 -18.913 1.00 39.12 194 GLN A N 1
ATOM 1589 C CA . GLN A 1 194 ? 1.416 6.213 -18.927 1.00 39.12 194 GLN A CA 1
ATOM 1590 C C . GLN A 1 194 ? 0.818 6.056 -20.333 1.00 39.12 194 GLN A C 1
ATOM 1592 O O . GLN A 1 194 ? -0.116 5.286 -20.512 1.00 39.12 194 GLN A O 1
ATOM 1597 N N . ARG A 1 195 ? 1.301 6.822 -21.320 1.00 40.22 195 ARG A N 1
ATOM 1598 C CA . ARG A 1 195 ? 0.691 6.900 -22.660 1.00 40.22 195 ARG A CA 1
ATOM 1599 C C . ARG A 1 195 ? 1.257 5.886 -23.646 1.00 40.22 195 ARG A C 1
ATOM 1601 O O . ARG A 1 195 ? 0.495 5.344 -24.437 1.00 40.22 195 ARG A O 1
ATOM 1608 N N . GLU A 1 196 ? 2.555 5.601 -23.570 1.00 39.22 196 GLU A N 1
ATOM 1609 C CA . GLU A 1 196 ? 3.189 4.615 -24.457 1.00 39.22 196 GLU A CA 1
ATOM 1610 C C . GLU A 1 196 ? 2.719 3.197 -24.129 1.00 39.22 196 GLU A C 1
ATOM 1612 O O . GLU A 1 196 ? 2.486 2.369 -25.006 1.00 39.22 196 GLU A O 1
ATOM 1617 N N . PHE A 1 197 ? 2.447 2.961 -22.848 1.00 38.16 197 PHE A N 1
ATOM 1618 C CA . PHE A 1 197 ? 1.856 1.725 -22.378 1.00 38.16 197 PHE A CA 1
ATOM 1619 C C . PHE A 1 197 ? 0.419 1.499 -22.913 1.00 38.16 197 PHE A C 1
ATOM 1621 O O . PHE A 1 197 ? 0.044 0.379 -23.271 1.00 38.16 197 PHE A O 1
ATOM 1628 N N . ASP A 1 198 ? -0.369 2.570 -23.063 1.00 41.25 198 ASP A N 1
ATOM 1629 C CA . ASP A 1 198 ? -1.721 2.530 -23.645 1.00 41.25 198 ASP A CA 1
ATOM 1630 C C . ASP A 1 198 ? -1.699 2.332 -25.177 1.00 41.25 198 ASP A C 1
ATOM 1632 O O . ASP A 1 198 ? -2.636 1.767 -25.747 1.00 41.25 198 ASP A O 1
ATOM 1636 N N . ARG A 1 199 ? -0.615 2.743 -25.850 1.00 42.03 199 ARG A N 1
ATOM 1637 C CA . ARG A 1 199 ? -0.404 2.550 -27.294 1.00 42.03 199 ARG A CA 1
ATOM 1638 C C . ARG A 1 199 ? -0.004 1.115 -27.627 1.00 42.03 199 ARG A C 1
ATOM 1640 O O . ARG A 1 199 ? -0.648 0.493 -28.466 1.00 42.03 199 ARG A O 1
ATOM 1647 N N . LEU A 1 200 ? 0.968 0.560 -26.903 1.00 39.91 200 LEU A N 1
ATOM 1648 C CA . LEU A 1 200 ? 1.435 -0.818 -27.101 1.00 39.91 200 LEU A CA 1
ATOM 1649 C C . LEU A 1 200 ? 0.341 -1.853 -26.797 1.00 39.91 200 LEU A C 1
ATOM 1651 O O . LEU A 1 200 ? 0.242 -2.865 -27.481 1.00 39.91 200 LEU A O 1
ATOM 1655 N N . THR A 1 201 ? -0.539 -1.576 -25.828 1.00 42.53 201 THR A N 1
ATOM 1656 C CA . THR A 1 201 ? -1.712 -2.427 -25.548 1.00 42.53 201 THR A CA 1
ATOM 1657 C C . THR A 1 201 ? -2.814 -2.315 -26.607 1.00 42.53 201 THR A C 1
ATOM 1659 O O . THR A 1 201 ? -3.550 -3.277 -26.814 1.00 42.53 201 THR A O 1
ATOM 1662 N N . THR A 1 202 ? -2.907 -1.187 -27.317 1.00 41.78 202 THR A N 1
ATOM 1663 C CA . THR A 1 202 ? -3.824 -1.023 -28.459 1.00 41.78 202 THR A CA 1
ATOM 1664 C C . THR A 1 202 ? -3.269 -1.692 -29.724 1.00 41.78 202 THR A C 1
ATOM 1666 O O . THR A 1 202 ? -4.025 -2.305 -30.470 1.00 41.78 202 THR A O 1
ATOM 1669 N N . GLU A 1 203 ? -1.953 -1.640 -29.948 1.00 41.84 203 GLU A N 1
ATOM 1670 C CA . GLU A 1 203 ? -1.283 -2.319 -31.069 1.00 41.84 203 GLU A CA 1
ATOM 1671 C C . GLU A 1 203 ? -1.263 -3.851 -30.894 1.00 41.84 203 GLU A C 1
ATOM 1673 O O . GLU A 1 203 ? -1.531 -4.569 -31.855 1.00 41.84 203 GLU A O 1
ATOM 1678 N N . LEU A 1 204 ? -1.073 -4.367 -29.671 1.00 40.16 204 LEU A N 1
ATOM 1679 C CA . LEU A 1 204 ? -1.231 -5.800 -29.361 1.00 40.16 204 LEU A CA 1
ATOM 1680 C C . LEU A 1 204 ? -2.665 -6.299 -29.610 1.00 40.16 204 LEU A C 1
ATOM 1682 O O . LEU A 1 204 ? -2.843 -7.351 -30.218 1.00 40.16 204 LEU A O 1
ATOM 1686 N N . ALA A 1 205 ? -3.687 -5.516 -29.244 1.00 43.38 205 ALA A N 1
ATOM 1687 C CA . ALA A 1 205 ? -5.091 -5.864 -29.495 1.00 43.38 205 ALA A CA 1
ATOM 1688 C C . ALA A 1 205 ? -5.479 -5.844 -30.990 1.00 43.38 205 ALA A C 1
ATOM 1690 O O . ALA A 1 205 ? -6.459 -6.474 -31.381 1.00 43.38 205 ALA A O 1
ATOM 1691 N N . LEU A 1 206 ? -4.726 -5.124 -31.831 1.00 47.69 206 LEU A N 1
ATOM 1692 C CA . LEU A 1 206 ? -4.907 -5.107 -33.287 1.00 47.69 206 LEU A CA 1
ATOM 1693 C C . LEU A 1 206 ? -4.153 -6.247 -33.986 1.00 47.69 206 LEU A C 1
ATOM 1695 O O . LEU A 1 206 ? -4.604 -6.715 -35.029 1.00 47.69 206 LEU A O 1
ATOM 1699 N N . LEU A 1 207 ? -3.041 -6.717 -33.414 1.00 45.94 207 LEU A N 1
ATOM 1700 C CA . LEU A 1 207 ? -2.282 -7.858 -33.934 1.00 45.94 207 LEU A CA 1
ATOM 1701 C C . LEU A 1 207 ? -2.969 -9.200 -33.622 1.00 45.94 207 LEU A C 1
ATOM 1703 O O . LEU A 1 207 ? -3.009 -10.072 -34.489 1.00 45.94 207 LEU A O 1
ATOM 1707 N N . GLU A 1 208 ? -3.605 -9.329 -32.452 1.00 45.78 208 GLU A N 1
ATOM 1708 C CA . GLU A 1 208 ? -4.410 -10.507 -32.070 1.00 45.78 208 GLU A CA 1
ATOM 1709 C C . GLU A 1 208 ? -5.742 -10.624 -32.846 1.00 45.78 208 GLU A C 1
ATOM 1711 O O . GLU A 1 208 ? -6.395 -11.661 -32.809 1.00 45.78 208 GLU A O 1
ATOM 1716 N N . GLY A 1 209 ? -6.141 -9.590 -33.598 1.00 43.34 209 GLY A N 1
ATOM 1717 C CA . GLY A 1 209 ? -7.339 -9.592 -34.449 1.00 43.34 209 GLY A CA 1
ATOM 1718 C C . GLY A 1 209 ? -7.128 -10.114 -35.877 1.00 43.34 209 GLY A C 1
ATOM 1719 O O . GLY A 1 209 ? -8.002 -9.907 -36.717 1.00 43.34 209 GLY A O 1
ATOM 1720 N N . SER A 1 210 ? -5.977 -10.728 -36.179 1.00 42.38 210 SER A N 1
ATOM 17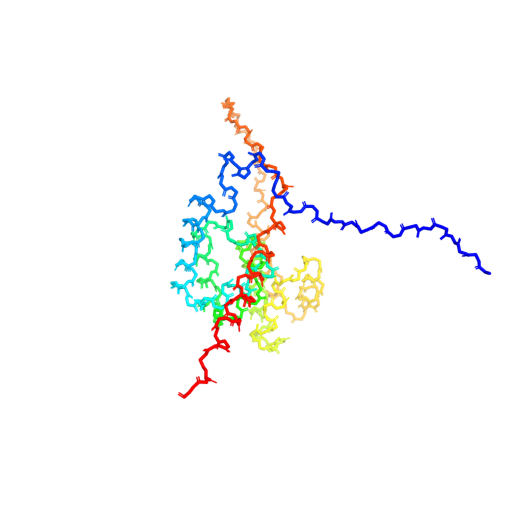21 C CA . SER A 1 210 ? -5.606 -11.163 -37.539 1.00 42.38 210 SER A CA 1
ATOM 1722 C C . SER A 1 210 ? -5.393 -12.674 -37.715 1.00 42.38 210 SER A C 1
ATOM 1724 O O . SER A 1 210 ? -4.892 -13.099 -38.753 1.00 42.38 210 SER A O 1
ATOM 1726 N N . GLU A 1 211 ? -5.842 -13.495 -36.766 1.00 48.59 211 GLU A N 1
ATOM 1727 C CA . GLU A 1 211 ? -6.009 -14.941 -36.963 1.00 48.59 211 GLU A CA 1
ATOM 1728 C C . GLU A 1 211 ? -7.504 -15.276 -37.037 1.00 48.59 211 GLU A C 1
ATOM 1730 O O . GLU A 1 211 ? -8.121 -15.556 -36.020 1.00 48.59 211 GLU A O 1
ATOM 1735 N N . ASP A 1 212 ? -8.092 -15.136 -38.233 1.00 45.50 212 ASP A N 1
ATOM 1736 C CA . ASP A 1 212 ? -9.213 -15.955 -38.741 1.00 45.50 212 ASP A CA 1
ATOM 1737 C C . ASP A 1 212 ? -9.731 -15.401 -40.083 1.00 45.50 212 ASP A C 1
ATOM 1739 O O . ASP A 1 212 ? -10.798 -14.796 -40.149 1.00 45.50 212 ASP A O 1
ATOM 1743 N N . ILE A 1 213 ? -8.982 -15.625 -41.175 1.00 38.91 213 ILE A N 1
ATOM 1744 C CA . ILE A 1 213 ? -9.549 -15.872 -42.519 1.00 38.91 213 ILE A CA 1
ATOM 1745 C C . ILE A 1 213 ? -8.613 -16.836 -43.276 1.00 38.91 213 ILE A C 1
ATOM 1747 O O . ILE A 1 213 ? -7.755 -16.391 -44.040 1.00 38.91 213 ILE A O 1
ATOM 1751 N N . CYS A 1 214 ? -8.760 -18.143 -43.032 1.00 34.91 214 CYS A N 1
ATOM 1752 C CA . CYS A 1 214 ? -9.006 -19.195 -44.038 1.00 34.91 214 CYS A CA 1
ATOM 1753 C C . CYS A 1 214 ? -9.161 -20.553 -43.339 1.00 34.91 214 CYS A C 1
ATOM 1755 O O . CYS A 1 214 ? -8.165 -21.017 -42.742 1.00 34.91 214 CYS A O 1
#

Secondary structure (DSSP, 8-state):
---------------SPPHHHHHHH-GGG-HHHHHHHHHHHHHHHHTT--HHHHHHHHTT-GGGGGS-HHHHHHHHHIIIIIT---HHHHHT-THHHHS-IIIIIHHHHHHHHHHHHTT-S-SHHHHHHHHHS-HHHHIIIIIITTTTT-THHHHHHHHHHGGGS-----S---------------S---SSHHHHHHHHHHHHHHHGGG----

Organism: Macleaya cordata (NCBI:txid56857)

pLDDT: mean 70.01, std 22.9, range [27.03, 95.62]